Protein AF-A3KNE2-F1 (afdb_monomer)

Foldseek 3Di:
DPPPDWDPDCPPVPDPRDDDDDPPDDDPDPPPPPDDDPVRVVVVVCLLQPAFDVVVVVVVLLVVLVVVLVVQLVVCVVVPDDPVVSVVVSVVSSVVSVVVVVVCVVVCLVDDPDDPDSRVVNVNSVVVVVVVCVVVVPDPPDDPPCCPPPVVVVVVVVVVVVVVVVVVVVPVPPPDDDDDDDDDDDDDDDDDDDDDDDDD

Mean predicted aligned error: 17.35 Å

Radius of gyration: 38.68 Å; Cα contacts (8 Å, |Δi|>4): 54; chains: 1; bounding box: 90×59×98 Å

pLDDT: mean 78.15, std 16.67, range [38.31, 96.56]

Solvent-accessible surface area (backbone atoms only — not comparable to full-atom values): 12914 Å² total; per-residue (Å²): 86,58,96,91,43,78,58,82,59,41,80,91,69,87,50,92,65,80,80,78,84,71,86,83,67,76,80,79,72,75,84,75,72,90,65,78,50,74,67,54,50,51,51,52,50,51,63,75,67,44,74,50,53,66,68,60,54,52,49,53,53,52,49,57,51,51,52,54,36,52,53,51,46,51,56,39,52,75,72,65,56,55,71,70,61,45,52,53,53,39,54,54,47,48,54,54,45,58,57,44,52,69,57,44,65,73,61,50,79,80,67,77,94,80,70,82,51,70,47,61,43,28,44,53,48,49,54,50,48,50,53,49,33,56,73,73,67,54,58,92,85,66,55,88,80,50,82,74,38,68,70,54,49,52,51,54,52,51,52,52,50,51,50,50,53,52,56,54,64,68,59,70,76,81,72,84,74,90,78,85,86,82,81,90,80,92,83,82,91,82,89,81,90,82,91,79,89,83,88,132

Structure (mmCIF, N/CA/C/O backbone):
data_AF-A3KNE2-F1
#
_entry.id   AF-A3KNE2-F1
#
loop_
_atom_site.group_PDB
_atom_site.id
_atom_site.type_symbol
_atom_site.label_atom_id
_atom_site.label_alt_id
_atom_site.label_comp_id
_atom_site.label_asym_id
_atom_site.label_entity_id
_atom_site.label_seq_id
_atom_site.pdbx_PDB_ins_code
_atom_site.Cartn_x
_atom_site.Cartn_y
_atom_site.Cartn_z
_atom_site.occupancy
_atom_site.B_iso_or_equiv
_atom_site.auth_seq_id
_atom_site.auth_comp_id
_atom_site.auth_asym_id
_atom_site.auth_atom_id
_atom_site.pdbx_PDB_model_num
ATOM 1 N N . MET A 1 1 ? 42.442 -7.549 20.414 1.00 75.38 1 MET A N 1
ATOM 2 C CA . MET A 1 1 ? 42.106 -7.203 19.013 1.00 75.38 1 MET A CA 1
ATOM 3 C C . MET A 1 1 ? 40.999 -6.169 18.985 1.00 75.38 1 MET A C 1
ATOM 5 O O . MET A 1 1 ? 39.998 -6.351 19.663 1.00 75.38 1 MET A O 1
ATOM 9 N N . TYR A 1 2 ? 41.178 -5.099 18.216 1.00 77.31 2 TYR A N 1
ATOM 10 C CA . TYR A 1 2 ? 40.177 -4.045 18.029 1.00 77.31 2 TYR A CA 1
ATOM 11 C C . TYR A 1 2 ? 39.905 -3.919 16.528 1.00 77.31 2 TYR A C 1
ATOM 13 O O . TYR A 1 2 ? 40.856 -3.882 15.757 1.00 77.31 2 TYR A O 1
ATOM 21 N N . ASN A 1 3 ? 38.641 -3.930 16.090 1.00 85.12 3 ASN A N 1
ATOM 22 C CA . ASN A 1 3 ? 38.252 -3.922 14.665 1.00 85.12 3 ASN A CA 1
ATOM 23 C C . ASN A 1 3 ? 38.955 -4.988 13.792 1.00 85.12 3 ASN A C 1
ATOM 25 O O . ASN A 1 3 ? 39.278 -4.732 12.635 1.00 85.12 3 ASN A O 1
ATOM 29 N N . GLY A 1 4 ? 39.243 -6.167 14.356 1.00 88.62 4 GLY A N 1
ATOM 30 C CA . GLY A 1 4 ? 39.934 -7.254 13.648 1.00 88.62 4 GLY A CA 1
ATOM 31 C C . GLY A 1 4 ? 41.406 -6.983 13.304 1.00 88.62 4 GLY A C 1
ATOM 32 O O . GLY A 1 4 ? 42.003 -7.772 12.580 1.00 88.62 4 GLY A O 1
ATOM 33 N N . ILE A 1 5 ? 42.003 -5.899 13.816 1.00 86.38 5 ILE A N 1
ATOM 34 C CA . ILE A 1 5 ? 43.410 -5.542 1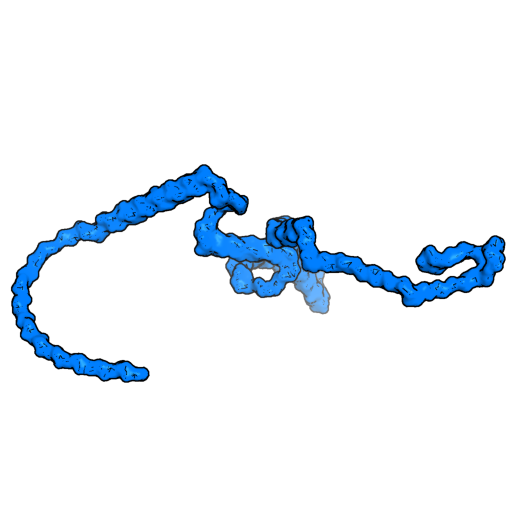3.593 1.00 86.38 5 ILE A CA 1
ATOM 35 C C . ILE A 1 5 ? 44.226 -5.623 14.895 1.00 86.38 5 ILE A C 1
ATOM 37 O O . ILE A 1 5 ? 43.717 -5.387 15.997 1.00 86.38 5 ILE A O 1
ATOM 41 N N . GLY A 1 6 ? 45.513 -5.956 14.759 1.00 88.81 6 GLY A N 1
ATOM 42 C CA . GLY A 1 6 ? 46.464 -6.088 15.869 1.00 88.81 6 GLY A CA 1
ATOM 43 C C . GLY A 1 6 ? 46.513 -7.479 16.510 1.00 88.81 6 GLY A C 1
ATOM 44 O O . GLY A 1 6 ? 45.936 -8.442 16.012 1.00 88.81 6 GLY A O 1
ATOM 45 N N . LEU A 1 7 ? 47.219 -7.579 17.638 1.00 89.31 7 LEU A N 1
ATOM 46 C CA . LEU A 1 7 ? 47.407 -8.831 18.377 1.00 89.31 7 LEU A CA 1
ATOM 47 C C . LEU A 1 7 ? 46.224 -9.125 19.323 1.00 89.31 7 LEU A C 1
ATOM 49 O O . LEU A 1 7 ? 45.519 -8.216 19.783 1.00 89.31 7 LEU A O 1
ATOM 53 N N . THR A 1 8 ? 45.991 -10.407 19.628 1.00 90.00 8 THR A N 1
ATOM 54 C CA . THR A 1 8 ? 45.054 -10.832 20.689 1.00 90.00 8 THR A CA 1
ATOM 55 C C . THR A 1 8 ? 45.576 -10.406 22.054 1.00 90.00 8 THR A C 1
ATOM 57 O O . THR A 1 8 ? 44.851 -9.756 22.805 1.00 90.00 8 THR A O 1
ATOM 60 N N . THR A 1 9 ? 46.845 -10.707 22.328 1.00 88.31 9 THR A N 1
ATOM 61 C CA . THR A 1 9 ? 47.592 -10.302 23.518 1.00 88.31 9 THR A CA 1
ATOM 62 C C . THR A 1 9 ? 49.022 -9.892 23.124 1.00 88.31 9 THR A C 1
ATOM 64 O O . THR A 1 9 ? 49.614 -10.502 22.236 1.00 88.31 9 THR A O 1
ATOM 67 N N . PRO A 1 10 ? 49.613 -8.860 23.758 1.00 85.88 10 PRO A N 1
ATOM 68 C CA . PRO A 1 10 ? 51.008 -8.475 23.507 1.00 85.88 10 PRO A CA 1
ATOM 69 C C . PRO A 1 10 ? 52.021 -9.429 24.171 1.00 85.88 10 PRO A C 1
ATOM 71 O O . PRO A 1 10 ? 53.202 -9.447 23.823 1.00 85.88 10 PRO A O 1
ATOM 74 N N . ARG A 1 11 ? 51.571 -10.253 25.129 1.00 91.94 11 ARG A N 1
ATOM 75 C CA . ARG A 1 11 ? 52.399 -11.236 25.838 1.00 91.94 11 ARG A CA 1
ATOM 76 C C . ARG A 1 11 ? 52.886 -12.316 24.866 1.00 91.94 11 ARG A C 1
ATOM 78 O O . ARG A 1 11 ? 52.082 -12.951 24.200 1.00 91.94 11 ARG A O 1
ATOM 85 N N . GLY A 1 12 ? 54.200 -12.535 24.813 1.00 92.00 12 GLY A N 1
ATOM 86 C CA . GLY A 1 12 ? 54.827 -13.502 23.901 1.00 92.00 12 GLY A CA 1
ATOM 87 C C . GLY A 1 12 ? 55.152 -12.953 22.507 1.00 92.00 12 GLY A C 1
ATOM 88 O O . GLY A 1 12 ? 55.884 -13.601 21.773 1.00 92.00 12 GLY A O 1
ATOM 89 N N . SER A 1 13 ? 54.694 -11.743 22.158 1.00 89.00 13 SER A N 1
ATOM 90 C CA . SER A 1 13 ? 55.039 -11.095 20.882 1.00 89.00 13 SER A CA 1
ATOM 91 C C . SER A 1 13 ? 56.387 -10.364 20.909 1.00 89.00 13 SER A C 1
ATOM 93 O O . SER A 1 13 ? 56.872 -9.972 19.850 1.00 89.00 13 SER A O 1
ATOM 95 N N . GLY A 1 14 ? 56.962 -10.110 22.089 1.00 92.94 14 GLY A N 1
ATOM 96 C CA . GLY A 1 14 ? 58.198 -9.326 22.224 1.00 92.94 14 GLY A CA 1
ATOM 97 C C . GLY A 1 14 ? 58.049 -7.840 21.862 1.00 92.94 14 GLY A C 1
ATOM 98 O O . GLY A 1 14 ? 59.049 -7.168 21.641 1.00 92.94 14 GLY A O 1
ATOM 99 N N . THR A 1 15 ? 56.818 -7.318 21.786 1.00 90.62 15 THR A N 1
ATOM 100 C CA . THR A 1 15 ? 56.521 -5.908 21.481 1.00 90.62 15 THR A CA 1
ATOM 101 C C . THR A 1 15 ? 55.491 -5.342 22.459 1.00 90.62 15 THR A C 1
ATOM 103 O O . THR A 1 15 ? 54.779 -6.088 23.133 1.00 90.62 15 THR A O 1
ATOM 106 N N . ASN A 1 16 ? 55.354 -4.014 22.498 1.00 90.75 16 ASN A N 1
ATOM 107 C CA . ASN A 1 16 ? 54.387 -3.327 23.365 1.00 90.75 16 ASN A CA 1
ATOM 108 C C . ASN A 1 16 ? 52.927 -3.448 22.876 1.00 90.75 16 ASN A C 1
ATOM 110 O O . ASN A 1 16 ? 52.024 -2.911 23.511 1.00 90.75 16 ASN A O 1
ATOM 114 N N . GLY A 1 17 ? 52.676 -4.107 21.735 1.00 90.44 17 GLY A N 1
ATOM 115 C CA . GLY A 1 17 ? 51.333 -4.255 21.159 1.00 90.44 17 GLY A CA 1
ATOM 116 C C . GLY A 1 17 ? 50.724 -2.967 20.592 1.00 90.44 17 GLY A C 1
ATOM 117 O O . GLY A 1 17 ? 49.519 -2.923 20.352 1.00 90.44 17 GLY A O 1
ATOM 118 N N . TYR A 1 18 ? 51.528 -1.919 20.382 1.00 92.12 18 TYR A N 1
ATOM 119 C CA . TYR A 1 18 ? 51.066 -0.650 19.821 1.00 92.12 18 TYR A CA 1
ATOM 120 C C . TYR A 1 18 ? 50.784 -0.784 18.318 1.00 92.12 18 TYR A C 1
ATOM 122 O O . TYR A 1 18 ? 51.660 -1.171 17.547 1.00 92.12 18 TYR A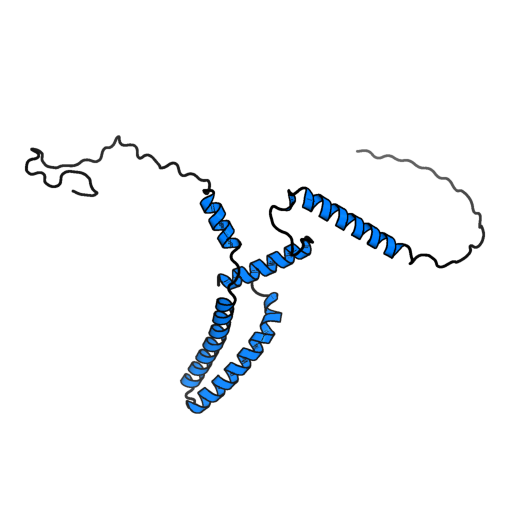 O 1
ATOM 130 N N . VAL A 1 19 ? 49.562 -0.451 17.895 1.00 91.94 19 VAL A N 1
ATOM 131 C CA . VAL A 1 19 ? 49.111 -0.563 16.500 1.00 91.94 19 VAL A CA 1
ATOM 132 C C . VAL A 1 19 ? 48.852 0.832 15.940 1.00 91.94 19 VAL A C 1
ATOM 134 O O . VAL A 1 19 ? 47.971 1.544 16.418 1.00 91.94 19 VAL A O 1
ATOM 137 N N . GLN A 1 20 ? 49.588 1.209 14.895 1.00 91.94 20 GLN A N 1
ATOM 138 C CA . GLN A 1 20 ? 49.394 2.468 14.177 1.00 91.94 20 GLN A CA 1
ATOM 139 C C . GLN A 1 20 ? 48.654 2.225 12.858 1.00 91.94 20 GLN A C 1
ATOM 141 O O . GLN A 1 20 ? 48.890 1.242 12.156 1.00 91.94 20 GLN A O 1
ATOM 146 N N . ARG A 1 21 ? 47.763 3.148 12.488 1.00 91.69 21 ARG A N 1
ATOM 147 C CA . ARG A 1 21 ? 47.134 3.138 11.161 1.00 91.69 21 ARG A CA 1
ATOM 148 C C . ARG A 1 21 ? 48.179 3.396 10.071 1.00 91.69 21 ARG A C 1
ATOM 150 O O . ARG A 1 21 ? 48.993 4.310 10.199 1.00 91.69 21 ARG A O 1
ATOM 157 N N . ASN A 1 22 ? 48.104 2.656 8.969 1.00 90.50 22 ASN A N 1
ATOM 158 C CA . ASN A 1 22 ? 48.933 2.935 7.803 1.00 90.50 22 ASN A CA 1
ATOM 159 C C . ASN A 1 22 ? 48.448 4.221 7.099 1.00 90.50 22 ASN A C 1
ATOM 161 O O . ASN A 1 22 ? 47.297 4.297 6.670 1.00 90.50 22 ASN A O 1
ATOM 165 N N . LEU A 1 23 ? 49.323 5.227 6.992 1.00 90.38 23 LEU A N 1
ATOM 166 C CA . LEU A 1 23 ? 49.051 6.511 6.333 1.00 90.38 23 LEU A CA 1
ATOM 167 C C . LEU A 1 23 ? 49.108 6.444 4.801 1.00 90.38 23 LEU A C 1
ATOM 169 O O . LEU A 1 23 ? 48.445 7.244 4.150 1.00 90.38 23 LEU A O 1
ATOM 173 N N . SER A 1 24 ? 49.871 5.509 4.232 1.00 90.31 24 SER A N 1
ATOM 174 C CA . SER A 1 24 ? 50.011 5.336 2.779 1.00 90.31 24 SER A CA 1
ATOM 175 C C . SER A 1 24 ? 48.984 4.371 2.184 1.00 90.31 24 SER A C 1
ATOM 177 O O . SER A 1 24 ? 48.924 4.200 0.968 1.00 90.31 24 SER A O 1
ATOM 179 N N . SER A 1 25 ? 48.147 3.745 3.018 1.00 88.94 25 SER A N 1
ATOM 180 C CA . SER A 1 25 ? 47.072 2.877 2.546 1.00 88.94 25 SER A CA 1
ATOM 181 C C . SER A 1 25 ? 45.962 3.712 1.902 1.00 88.94 25 SER A C 1
ATOM 183 O O . SER A 1 25 ? 45.155 4.352 2.583 1.00 88.94 25 SER A O 1
ATOM 185 N N . VAL A 1 26 ? 45.922 3.708 0.569 1.00 85.44 26 VAL A N 1
ATOM 186 C CA . VAL A 1 26 ? 44.843 4.327 -0.202 1.00 85.44 26 VAL A CA 1
ATOM 187 C C . VAL A 1 26 ? 43.609 3.436 -0.103 1.00 85.44 26 VAL A C 1
ATOM 189 O O . VAL A 1 26 ? 43.632 2.268 -0.483 1.00 85.44 26 VAL A O 1
ATOM 192 N N . ARG A 1 27 ? 42.503 3.983 0.410 1.00 82.31 27 ARG A N 1
ATOM 193 C CA . ARG A 1 27 ? 41.220 3.274 0.406 1.00 82.31 27 ARG A CA 1
ATOM 194 C C . ARG A 1 27 ? 40.743 3.156 -1.038 1.00 82.31 27 ARG A C 1
ATOM 196 O O . ARG A 1 27 ? 40.372 4.166 -1.634 1.00 82.31 27 ARG A O 1
ATOM 203 N N . HIS A 1 28 ? 40.713 1.942 -1.581 1.00 79.62 28 HIS A N 1
ATOM 204 C CA . HIS A 1 28 ? 40.024 1.691 -2.842 1.00 79.62 28 HIS A CA 1
ATOM 205 C C . HIS A 1 28 ? 38.548 2.061 -2.654 1.00 79.62 28 HIS A C 1
ATOM 207 O O . HIS A 1 28 ? 37.834 1.444 -1.858 1.00 79.62 28 HIS A O 1
ATOM 213 N N . LYS A 1 29 ? 38.088 3.109 -3.343 1.00 75.00 29 LYS A N 1
ATOM 214 C CA . LYS A 1 29 ? 36.652 3.324 -3.509 1.00 75.00 29 LYS A CA 1
ATOM 215 C C . LYS A 1 29 ? 36.175 2.147 -4.352 1.00 75.00 29 LYS A C 1
ATOM 217 O O . LYS A 1 29 ? 36.730 1.925 -5.421 1.00 75.00 29 LYS A O 1
ATOM 222 N N . LYS A 1 30 ? 35.210 1.363 -3.859 1.00 71.75 30 LYS A N 1
ATOM 223 C CA . LYS A 1 30 ? 34.503 0.419 -4.733 1.00 71.75 30 LYS A CA 1
ATOM 224 C C . LYS A 1 30 ? 34.004 1.228 -5.927 1.00 71.75 30 LYS A C 1
ATOM 226 O O . LYS A 1 30 ? 33.364 2.257 -5.694 1.00 71.75 30 LYS A O 1
ATOM 231 N N . ASP A 1 31 ? 34.314 0.782 -7.141 1.00 70.38 31 ASP A N 1
ATOM 232 C CA . ASP A 1 31 ? 33.698 1.325 -8.345 1.00 70.38 31 ASP A CA 1
ATOM 233 C C . ASP A 1 31 ? 32.189 1.209 -8.150 1.00 70.38 31 ASP A C 1
ATOM 235 O O . ASP A 1 31 ? 31.626 0.114 -8.092 1.00 70.38 31 ASP A O 1
ATOM 239 N N . ARG A 1 32 ? 31.539 2.349 -7.905 1.00 66.50 32 ARG A N 1
ATOM 240 C CA . ARG A 1 32 ? 30.087 2.404 -7.887 1.00 66.50 32 ARG A CA 1
ATOM 241 C C . ARG A 1 32 ? 29.678 2.286 -9.342 1.00 66.50 32 ARG A C 1
ATOM 243 O O . ARG A 1 32 ? 29.872 3.209 -10.122 1.00 66.50 32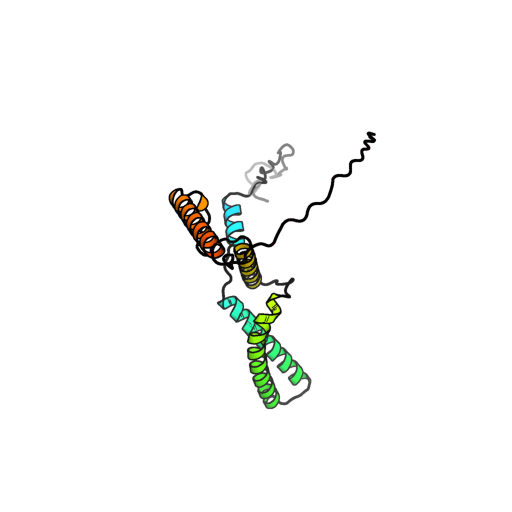 ARG A O 1
ATOM 250 N N . THR A 1 33 ? 29.174 1.122 -9.716 1.00 72.31 33 THR A N 1
ATOM 251 C CA . THR A 1 33 ? 28.464 0.964 -10.976 1.00 72.31 33 THR A CA 1
ATOM 252 C C . THR A 1 33 ? 27.187 1.795 -10.877 1.00 72.31 33 THR A C 1
ATOM 254 O O . THR A 1 33 ? 26.259 1.418 -10.169 1.00 72.31 33 THR A O 1
ATOM 257 N N . ASP A 1 34 ? 27.159 2.947 -11.549 1.00 70.12 34 ASP A N 1
ATOM 258 C CA . ASP A 1 34 ? 26.005 3.864 -11.569 1.00 70.12 34 ASP A CA 1
ATOM 259 C C . ASP A 1 34 ? 24.818 3.320 -12.389 1.00 70.12 34 ASP A C 1
ATOM 261 O O . ASP A 1 34 ? 23.731 3.902 -12.401 1.00 70.12 34 ASP A O 1
ATOM 265 N N . TYR A 1 35 ? 25.006 2.186 -13.066 1.00 75.44 35 TYR A N 1
ATOM 266 C CA . TYR A 1 35 ? 23.963 1.503 -13.817 1.00 75.44 35 TYR A CA 1
ATOM 267 C C . TYR A 1 35 ? 23.326 0.412 -12.963 1.00 75.44 35 TYR A C 1
ATOM 269 O O . TYR A 1 35 ? 24.016 -0.420 -12.373 1.00 75.44 35 TYR A O 1
ATOM 277 N N . LYS A 1 36 ? 21.993 0.413 -12.937 1.00 77.94 36 LYS A N 1
ATOM 278 C CA . LYS A 1 36 ? 21.202 -0.655 -12.326 1.00 77.94 36 LYS A CA 1
ATOM 279 C C . LYS A 1 36 ? 21.485 -1.956 -13.063 1.00 77.94 36 LYS A C 1
ATOM 281 O O . LYS A 1 36 ? 21.437 -1.991 -14.293 1.00 77.94 36 LYS A O 1
ATOM 286 N N . SER A 1 37 ? 21.771 -3.009 -12.309 1.00 84.31 37 SER A N 1
ATOM 287 C CA . SER A 1 37 ? 21.916 -4.354 -12.865 1.00 84.31 37 SER A CA 1
ATOM 288 C C . SER A 1 37 ? 20.631 -4.785 -13.593 1.00 84.31 37 SER A C 1
ATOM 290 O O . SER A 1 37 ? 19.537 -4.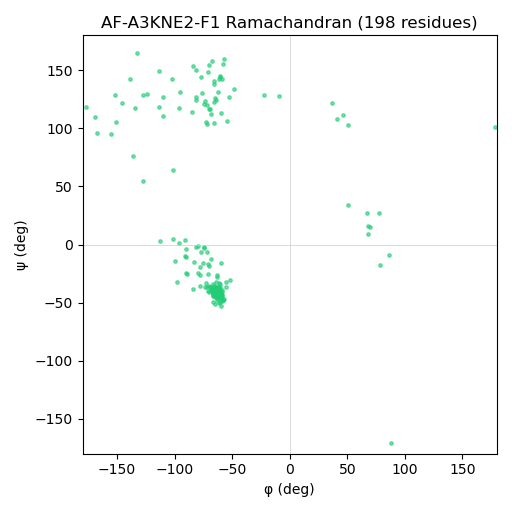307 -13.279 1.00 84.31 37 SER A O 1
ATOM 292 N N . GLU A 1 38 ? 20.726 -5.709 -14.557 1.00 82.75 38 GLU A N 1
ATOM 293 C CA . GLU A 1 38 ? 19.532 -6.245 -15.237 1.00 82.75 38 GLU A CA 1
ATOM 294 C C . GLU A 1 38 ? 18.515 -6.827 -14.242 1.00 82.75 38 GLU A C 1
ATOM 296 O O . GLU A 1 38 ? 17.304 -6.735 -14.444 1.00 82.75 38 GLU A O 1
ATOM 301 N N . GLU A 1 39 ? 18.997 -7.386 -13.132 1.00 82.62 39 GLU A N 1
ATOM 302 C CA . GLU A 1 39 ? 18.155 -7.880 -12.045 1.00 82.62 39 GLU A CA 1
ATOM 303 C C . GLU A 1 39 ? 17.397 -6.759 -11.329 1.00 82.62 39 GLU A C 1
ATOM 305 O O . GLU A 1 39 ? 16.230 -6.928 -10.979 1.00 82.62 39 GLU A O 1
ATOM 310 N N . GLU A 1 40 ? 18.030 -5.609 -11.102 1.00 82.88 40 GLU A N 1
ATOM 311 C CA . GLU A 1 40 ? 17.375 -4.437 -10.517 1.00 82.88 40 GLU A CA 1
ATOM 312 C C . GLU A 1 40 ? 16.333 -3.836 -11.458 1.00 82.88 40 GLU A C 1
ATOM 314 O O . GLU A 1 40 ? 15.263 -3.436 -11.000 1.00 82.88 40 GLU A O 1
ATOM 319 N N . LEU A 1 41 ? 16.607 -3.811 -12.765 1.00 83.81 41 LEU A N 1
ATOM 320 C CA . LEU A 1 41 ? 15.637 -3.372 -13.768 1.00 83.81 41 LEU A CA 1
ATOM 321 C C . LEU A 1 41 ? 14.410 -4.290 -13.789 1.00 83.81 41 LEU A C 1
ATOM 323 O O . LEU A 1 41 ? 13.291 -3.795 -13.669 1.00 83.81 41 LEU A O 1
ATOM 327 N N . LYS A 1 42 ? 14.613 -5.614 -13.811 1.00 83.50 42 LYS A N 1
ATOM 328 C CA . LYS A 1 42 ? 13.523 -6.603 -13.726 1.00 83.50 42 LYS A CA 1
ATOM 329 C C . LYS A 1 42 ? 12.724 -6.480 -12.426 1.00 83.50 42 LYS A C 1
ATOM 331 O O . LYS A 1 42 ? 11.503 -6.599 -12.430 1.00 83.50 42 LYS A O 1
ATOM 336 N N . LYS A 1 43 ? 13.385 -6.218 -11.292 1.00 83.31 43 LYS A N 1
ATOM 337 C CA . LYS A 1 43 ? 12.702 -5.995 -10.004 1.00 83.31 43 LYS A CA 1
ATOM 338 C C . LYS A 1 43 ? 11.830 -4.740 -10.028 1.00 83.31 43 LYS A C 1
ATOM 340 O O . LYS A 1 43 ? 10.718 -4.775 -9.508 1.00 83.31 43 LYS A O 1
ATOM 345 N N . LEU A 1 44 ? 12.319 -3.650 -10.619 1.00 79.44 44 LEU A N 1
ATOM 346 C CA . LEU A 1 44 ? 11.556 -2.408 -10.754 1.00 79.44 44 LEU A CA 1
ATOM 347 C C . LEU A 1 44 ? 10.364 -2.583 -11.694 1.00 79.44 44 LEU A C 1
ATOM 349 O O . LEU A 1 44 ? 9.262 -2.168 -11.352 1.00 79.44 44 LEU A O 1
ATOM 353 N N . GLU A 1 45 ? 10.567 -3.245 -12.829 1.00 79.31 45 GLU A N 1
ATOM 354 C CA . GLU A 1 45 ? 9.498 -3.586 -13.768 1.00 79.31 45 GLU A CA 1
ATOM 355 C C . GLU A 1 45 ? 8.408 -4.425 -13.090 1.00 79.31 45 GLU A C 1
ATOM 357 O O . GLU A 1 45 ? 7.233 -4.067 -13.131 1.00 79.31 45 GLU A O 1
ATOM 362 N N . ASN A 1 46 ? 8.795 -5.469 -12.352 1.00 78.31 46 ASN A N 1
ATOM 363 C CA . ASN A 1 46 ? 7.857 -6.293 -11.591 1.00 78.31 46 ASN A CA 1
ATOM 364 C C . ASN A 1 46 ? 7.091 -5.502 -10.523 1.00 78.31 46 ASN A C 1
ATOM 366 O O . ASN A 1 46 ? 5.934 -5.813 -10.248 1.00 78.31 46 ASN A O 1
ATOM 370 N N . LEU A 1 47 ? 7.714 -4.492 -9.911 1.00 73.88 47 LEU A N 1
ATOM 371 C CA . LEU A 1 47 ? 7.047 -3.636 -8.932 1.00 73.88 47 LEU A CA 1
ATOM 372 C C . LEU A 1 47 ? 5.974 -2.759 -9.594 1.00 73.88 47 LEU A C 1
ATOM 374 O O . LEU A 1 47 ? 4.904 -2.578 -9.017 1.00 73.88 47 LEU A O 1
ATOM 378 N N . LEU A 1 48 ? 6.243 -2.248 -10.800 1.00 70.56 48 LEU A N 1
ATOM 379 C CA . LEU A 1 48 ? 5.274 -1.468 -11.576 1.00 70.56 48 LEU A CA 1
ATOM 380 C C . LEU A 1 48 ? 4.149 -2.334 -12.159 1.00 70.56 48 LEU A C 1
ATOM 382 O O . LEU A 1 48 ? 3.020 -1.865 -12.265 1.00 70.56 48 LEU A O 1
ATOM 386 N N . MET A 1 49 ? 4.448 -3.583 -12.523 1.00 71.69 49 MET A N 1
ATOM 387 C CA . MET A 1 49 ? 3.508 -4.514 -13.164 1.00 71.69 49 MET A CA 1
ATOM 388 C C . MET A 1 49 ? 2.728 -5.382 -12.167 1.00 71.69 49 MET A C 1
ATOM 390 O O . MET A 1 49 ? 1.981 -6.281 -12.565 1.00 71.69 49 MET A O 1
ATOM 394 N N . LYS A 1 50 ? 2.900 -5.159 -10.860 1.00 80.19 50 LYS A N 1
ATOM 395 C CA . LYS A 1 50 ? 2.229 -5.960 -9.839 1.00 80.19 50 LYS A CA 1
ATOM 396 C C . LYS A 1 50 ? 0.729 -5.666 -9.847 1.00 80.19 50 LYS A C 1
ATOM 398 O O . LYS A 1 50 ? 0.309 -4.556 -9.533 1.00 80.19 50 LYS A O 1
ATOM 403 N N . LYS A 1 51 ? -0.070 -6.687 -10.162 1.00 81.50 51 LYS A N 1
ATOM 404 C CA . LYS A 1 51 ? -1.533 -6.593 -10.146 1.00 81.50 51 LYS A CA 1
ATOM 405 C C . LYS A 1 51 ? -2.060 -6.255 -8.742 1.00 81.50 51 LYS A C 1
ATOM 407 O O . LYS A 1 51 ? -1.491 -6.730 -7.748 1.00 81.50 51 LYS A O 1
ATOM 412 N N . PRO A 1 52 ? -3.142 -5.466 -8.638 1.00 87.06 52 PRO A N 1
ATOM 413 C CA . PRO A 1 52 ? -3.842 -5.266 -7.378 1.00 87.06 52 PRO A CA 1
ATOM 414 C C . PRO A 1 52 ? -4.388 -6.604 -6.862 1.00 87.06 52 PRO A C 1
ATOM 416 O O . PRO A 1 52 ? -4.832 -7.451 -7.637 1.00 87.06 52 PRO A O 1
ATOM 419 N N . ASN A 1 53 ? -4.351 -6.800 -5.543 1.00 89.12 53 ASN A N 1
ATOM 420 C CA . ASN A 1 53 ? -4.99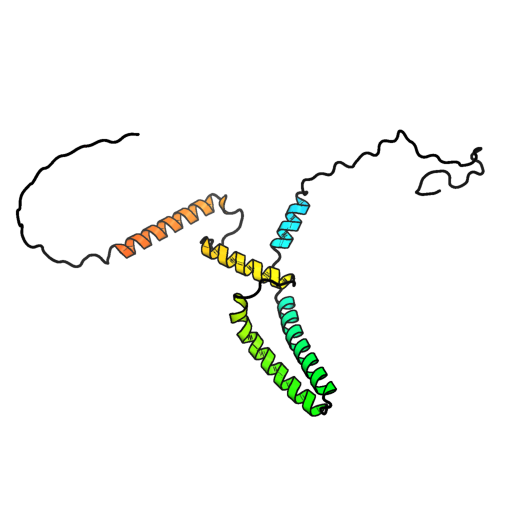7 -7.946 -4.916 1.00 89.12 53 ASN A CA 1
ATOM 421 C C . ASN A 1 53 ? -6.378 -7.498 -4.434 1.00 89.12 53 ASN A C 1
ATOM 423 O O . ASN A 1 53 ? -6.461 -6.609 -3.585 1.00 89.12 53 ASN A O 1
ATOM 427 N N . GLN A 1 54 ? -7.428 -8.109 -4.978 1.00 88.25 54 GLN A N 1
ATOM 428 C CA . GLN A 1 54 ? -8.813 -7.763 -4.658 1.00 88.25 54 GLN A CA 1
ATOM 429 C C . GLN A 1 54 ? -9.135 -8.006 -3.182 1.00 88.25 54 GLN A C 1
ATOM 431 O O . GLN A 1 54 ? -9.770 -7.159 -2.563 1.00 88.25 54 GLN A O 1
ATOM 436 N N . ASP A 1 55 ? -8.588 -9.067 -2.579 1.00 90.19 55 ASP A N 1
ATOM 437 C CA . ASP A 1 55 ? -8.805 -9.355 -1.158 1.00 90.19 55 ASP A CA 1
ATOM 438 C C . ASP A 1 55 ? -8.326 -8.190 -0.284 1.00 90.19 55 ASP A C 1
ATOM 440 O O . ASP A 1 55 ? -9.023 -7.753 0.628 1.00 90.19 55 ASP A O 1
ATOM 444 N N . ILE A 1 56 ? -7.147 -7.635 -0.588 1.00 89.62 56 ILE A N 1
ATOM 445 C CA . ILE A 1 56 ? -6.568 -6.531 0.189 1.00 89.62 56 ILE A CA 1
ATOM 446 C C . ILE A 1 56 ? -7.414 -5.264 0.039 1.00 89.62 56 ILE A C 1
ATOM 448 O O . ILE A 1 56 ? -7.678 -4.592 1.035 1.00 89.62 56 ILE A O 1
ATOM 452 N N . LEU A 1 57 ? -7.888 -4.972 -1.173 1.00 87.75 57 LEU A N 1
ATOM 453 C CA . LEU A 1 57 ? -8.779 -3.837 -1.421 1.00 87.75 57 LEU A CA 1
ATOM 454 C C . LEU A 1 57 ? -10.104 -3.985 -0.661 1.00 87.75 57 LEU A C 1
ATOM 456 O O . LEU A 1 57 ? -10.581 -3.027 -0.052 1.00 87.75 57 LEU A O 1
ATOM 460 N N . ASP A 1 58 ? -10.678 -5.185 -0.637 1.00 90.00 58 ASP A N 1
ATOM 461 C CA . ASP A 1 58 ? -11.917 -5.462 0.089 1.00 90.00 58 ASP A CA 1
ATOM 462 C C . ASP A 1 58 ? -11.727 -5.405 1.607 1.00 90.00 58 ASP A C 1
ATOM 464 O O . ASP A 1 58 ? -12.597 -4.907 2.327 1.00 90.00 58 ASP A O 1
ATOM 468 N N . HIS A 1 59 ? -10.576 -5.853 2.112 1.00 93.44 59 HIS A N 1
ATOM 469 C CA . HIS A 1 59 ? -10.204 -5.689 3.514 1.00 93.44 59 HIS A CA 1
ATOM 470 C C . HIS A 1 59 ? -10.064 -4.213 3.896 1.00 93.44 59 HIS A C 1
ATOM 472 O O . HIS A 1 59 ? -10.585 -3.806 4.935 1.00 93.44 59 HIS A O 1
ATOM 478 N N . GLU A 1 60 ? -9.413 -3.399 3.065 1.00 89.19 60 GLU A N 1
ATOM 479 C CA . GLU A 1 60 ? -9.310 -1.953 3.282 1.00 89.19 60 GLU A CA 1
ATOM 480 C C . GLU A 1 60 ? -10.689 -1.278 3.275 1.00 89.19 60 GLU A C 1
ATOM 482 O O . GLU A 1 60 ? -10.959 -0.444 4.141 1.00 89.19 60 GLU A O 1
ATOM 487 N N . ARG A 1 61 ? -11.589 -1.662 2.356 1.00 89.81 61 ARG A N 1
ATOM 488 C CA . ARG A 1 61 ? -12.982 -1.171 2.328 1.00 89.81 61 ARG A CA 1
ATOM 489 C C . ARG A 1 61 ? -13.720 -1.512 3.622 1.00 89.81 61 ARG A C 1
ATOM 491 O O . ARG A 1 61 ? -14.223 -0.615 4.294 1.00 89.81 61 ARG A O 1
ATOM 498 N N . LYS A 1 62 ? -13.711 -2.784 4.033 1.00 92.25 62 LYS A N 1
ATOM 499 C CA . LYS A 1 62 ? -14.345 -3.230 5.288 1.00 92.25 62 LYS A CA 1
ATOM 500 C C . LYS A 1 62 ? -13.762 -2.514 6.504 1.00 92.25 62 LYS A C 1
ATOM 502 O O . LYS A 1 62 ? -14.506 -2.047 7.359 1.00 92.25 62 LYS A O 1
ATOM 507 N N . ARG A 1 63 ? -12.436 -2.360 6.556 1.00 93.56 63 ARG A N 1
ATOM 508 C CA . ARG A 1 63 ? -11.752 -1.632 7.630 1.00 93.56 63 ARG A CA 1
ATOM 509 C C . ARG A 1 63 ? -12.224 -0.181 7.714 1.00 93.56 63 ARG A C 1
ATOM 511 O O . ARG A 1 63 ? -12.444 0.305 8.816 1.00 93.56 63 ARG A O 1
ATOM 518 N N . LYS A 1 64 ? -12.398 0.509 6.582 1.00 91.25 64 LYS A N 1
ATOM 519 C CA . LYS A 1 64 ? -12.908 1.892 6.549 1.00 91.25 64 LYS A CA 1
ATOM 520 C C . LYS A 1 64 ? -14.331 1.997 7.105 1.00 91.25 64 LYS A C 1
ATOM 522 O O . LYS A 1 64 ? -14.617 2.964 7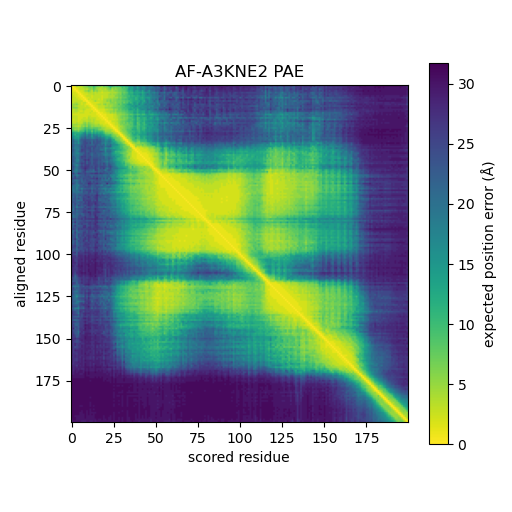.805 1.00 91.25 64 LYS A O 1
ATOM 527 N N . VAL A 1 65 ? -15.197 1.018 6.834 1.00 93.88 65 VAL A N 1
ATOM 528 C CA . VAL A 1 65 ? -16.553 0.963 7.411 1.00 93.88 65 VAL A CA 1
ATOM 529 C C . VAL A 1 65 ? -16.496 0.776 8.924 1.00 93.88 65 VAL A C 1
ATOM 531 O O . VAL A 1 65 ? -17.099 1.558 9.654 1.00 93.88 65 VAL A O 1
ATOM 534 N N . GLU A 1 66 ? -15.740 -0.214 9.404 1.00 94.81 66 GLU A N 1
ATOM 535 C CA . GLU A 1 66 ? -15.662 -0.502 10.841 1.00 94.81 66 GLU A CA 1
ATOM 536 C C . GLU A 1 66 ? -14.996 0.632 11.628 1.00 94.81 66 GLU A C 1
ATOM 538 O O . GLU A 1 66 ? -15.445 0.947 12.722 1.00 94.81 66 GLU A O 1
ATOM 543 N N . LEU A 1 67 ? -13.992 1.314 11.064 1.00 95.50 67 LEU A N 1
ATOM 544 C CA . LEU A 1 67 ? -13.397 2.498 11.695 1.00 95.50 67 LEU A CA 1
ATOM 545 C C . LEU A 1 67 ? -14.428 3.609 11.924 1.00 95.50 67 LEU A C 1
ATOM 547 O O . LEU A 1 67 ? -14.474 4.175 13.008 1.00 95.50 67 LEU A O 1
ATOM 551 N N . LYS A 1 68 ? -15.285 3.888 10.935 1.00 94.81 68 LYS A N 1
ATOM 552 C CA . LYS A 1 68 ? -16.368 4.873 11.088 1.00 94.81 68 LYS A CA 1
ATOM 553 C C . LYS A 1 68 ? -17.421 4.417 12.102 1.00 94.81 68 LYS A C 1
ATOM 555 O O . LYS A 1 68 ? -18.013 5.246 12.783 1.00 94.81 68 LYS A O 1
ATOM 560 N N . CYS A 1 69 ? -17.685 3.112 12.179 1.00 95.19 69 CYS A N 1
ATOM 561 C CA . CYS A 1 69 ? -18.604 2.553 13.171 1.00 95.19 69 CYS A CA 1
ATOM 562 C C . CYS A 1 69 ? -18.049 2.708 14.592 1.00 95.19 69 CYS A C 1
ATOM 564 O O . CYS A 1 69 ? -18.789 3.131 15.472 1.00 95.19 69 CYS A O 1
ATOM 566 N N . LEU A 1 70 ? -16.753 2.443 14.786 1.00 96.50 70 LEU A N 1
ATOM 567 C CA . LEU A 1 70 ? -16.056 2.651 16.058 1.00 96.50 70 LEU A CA 1
ATOM 568 C C . LEU A 1 70 ? -16.028 4.127 16.463 1.00 96.50 70 LEU A C 1
ATOM 570 O O . LEU A 1 70 ? -16.281 4.445 17.616 1.00 96.50 70 LEU A O 1
ATOM 574 N N . GLU A 1 71 ? -15.774 5.033 15.518 1.00 95.31 71 GLU A N 1
ATOM 575 C CA . GLU A 1 71 ? -15.817 6.478 15.776 1.00 95.31 71 GLU A CA 1
ATOM 576 C C . GLU A 1 71 ? -17.213 6.922 16.245 1.00 95.31 71 GLU A C 1
ATOM 578 O O . GLU A 1 71 ? -17.339 7.686 17.199 1.00 95.31 71 GLU A O 1
ATOM 583 N N . LEU A 1 72 ? -18.282 6.409 15.620 1.00 95.25 72 LEU A N 1
ATOM 584 C CA . LEU A 1 72 ? -19.656 6.681 16.053 1.00 95.25 72 LEU A CA 1
ATOM 585 C C . LEU A 1 72 ? -19.951 6.111 17.446 1.00 95.25 72 LEU A C 1
ATOM 587 O O . LEU A 1 72 ? -20.591 6.783 18.254 1.00 95.25 72 LEU A O 1
ATOM 591 N N . GLU A 1 73 ? -19.503 4.886 17.710 1.00 95.44 73 GLU A N 1
ATOM 592 C CA . GLU A 1 73 ? -19.641 4.226 19.008 1.00 95.44 73 GLU A CA 1
ATOM 593 C C . GLU A 1 73 ? -18.965 5.042 20.118 1.00 95.44 73 GLU A C 1
ATOM 595 O O . GLU A 1 73 ? -19.604 5.350 21.122 1.00 95.44 73 GLU A O 1
ATOM 600 N N . GLU A 1 74 ? -17.721 5.477 19.900 1.00 96.00 74 GLU A N 1
ATOM 601 C CA . GLU A 1 74 ? -16.954 6.297 20.843 1.00 96.00 74 GLU A CA 1
ATOM 602 C C . GLU A 1 74 ? -17.626 7.656 21.093 1.00 96.00 74 GLU A C 1
ATOM 604 O O . GLU A 1 74 ? -17.825 8.042 22.246 1.00 96.00 74 GLU A O 1
ATOM 609 N N . MET A 1 75 ? -18.084 8.340 20.035 1.00 95.94 75 MET A N 1
ATOM 610 C CA . MET A 1 75 ? -18.814 9.607 20.167 1.00 95.94 75 MET A CA 1
ATOM 611 C C . MET A 1 75 ? -20.109 9.464 20.977 1.00 95.94 75 MET A C 1
ATOM 613 O O . MET A 1 75 ? -20.460 10.358 21.750 1.00 95.94 75 MET A O 1
ATOM 617 N N . MET A 1 76 ? -20.855 8.371 20.793 1.00 96.31 76 MET A N 1
ATOM 618 C CA . MET A 1 76 ? -22.077 8.136 21.563 1.00 96.31 76 MET A CA 1
ATOM 619 C C . MET A 1 76 ? -21.779 7.728 23.010 1.00 96.31 76 MET A C 1
ATOM 621 O O . MET A 1 76 ? -22.494 8.148 23.921 1.00 96.31 76 MET A O 1
ATOM 625 N N . ALA A 1 77 ? -20.723 6.952 23.243 1.00 94.25 77 ALA A N 1
ATOM 626 C CA . ALA A 1 77 ? -20.294 6.601 24.591 1.00 94.25 77 ALA A CA 1
ATOM 627 C C . ALA A 1 77 ? -19.865 7.849 25.384 1.00 94.25 77 ALA A C 1
ATOM 629 O O . ALA A 1 77 ? -20.284 8.024 26.527 1.00 94.25 77 ALA A O 1
ATOM 630 N N . GLU A 1 78 ? -19.114 8.767 24.765 1.00 96.06 78 GLU A N 1
ATOM 631 C CA . GLU A 1 78 ? -18.694 10.030 25.393 1.00 96.06 78 GLU A CA 1
ATOM 632 C C . GLU A 1 78 ? -19.888 10.947 25.722 1.00 96.06 78 GLU A C 1
ATOM 634 O O . GLU A 1 78 ? -19.888 11.647 26.735 1.00 96.06 78 GLU A O 1
ATOM 639 N N . GLN A 1 79 ? -20.950 10.896 24.912 1.00 95.81 79 GLN A N 1
ATOM 640 C CA . GLN A 1 79 ? -22.208 11.614 25.157 1.00 95.81 79 GLN A CA 1
ATOM 641 C C . GLN A 1 79 ? -23.100 10.951 26.225 1.00 95.81 79 GLN A C 1
ATOM 643 O O . GLN A 1 79 ? -24.117 11.531 26.609 1.00 95.81 79 GLN A O 1
ATOM 648 N N . GLY A 1 80 ? -22.730 9.766 26.721 1.00 94.50 80 GLY A N 1
ATOM 649 C CA . GLY A 1 80 ? -23.441 9.062 27.788 1.00 94.50 80 GLY A CA 1
ATOM 650 C C . GLY A 1 80 ? -24.718 8.343 27.342 1.00 94.50 80 GLY A C 1
ATOM 651 O O . GLY A 1 80 ? -25.631 8.183 28.155 1.00 94.50 80 GLY A O 1
ATOM 652 N N . TYR A 1 81 ? -24.818 7.929 26.072 1.00 95.88 81 TYR A N 1
ATOM 653 C CA . TYR A 1 81 ? -25.918 7.064 25.621 1.00 95.88 81 TYR A CA 1
ATOM 654 C C . TYR A 1 81 ? -25.826 5.666 26.246 1.00 95.88 81 TYR A C 1
ATOM 656 O O . TYR A 1 81 ? -24.759 5.216 26.656 1.00 95.88 81 TYR A O 1
ATOM 664 N N . ASN A 1 82 ? -26.958 4.962 26.295 1.00 96.31 82 ASN A N 1
ATOM 665 C CA . ASN A 1 82 ? -27.013 3.590 26.788 1.00 96.31 82 ASN A CA 1
ATOM 666 C C . ASN A 1 82 ? -26.484 2.593 25.739 1.00 96.31 82 ASN A C 1
ATOM 668 O O . ASN A 1 82 ? -26.776 2.737 24.550 1.00 96.31 82 ASN A O 1
ATOM 672 N N . ASP A 1 83 ? -25.806 1.530 26.176 1.00 93.38 83 ASP A N 1
ATOM 673 C CA . ASP A 1 83 ? -25.140 0.554 25.296 1.00 93.38 83 ASP A CA 1
ATOM 674 C C . ASP A 1 83 ? -26.086 -0.076 24.259 1.00 93.38 83 ASP A C 1
ATOM 676 O O . ASP A 1 83 ? -25.707 -0.295 23.108 1.00 93.38 83 ASP A O 1
ATOM 680 N N . ALA A 1 84 ? -27.345 -0.325 24.632 1.00 95.44 84 ALA A N 1
ATOM 681 C CA . ALA A 1 84 ? -28.349 -0.877 23.721 1.00 95.44 84 ALA A CA 1
ATOM 682 C C . ALA A 1 84 ? -28.691 0.083 22.564 1.00 95.44 84 ALA A C 1
ATOM 684 O O . ALA A 1 84 ? -28.820 -0.344 21.417 1.00 95.44 84 ALA A O 1
ATOM 685 N N . GLU A 1 85 ? -28.795 1.384 22.849 1.00 94.62 85 GLU A N 1
ATOM 686 C CA . GLU A 1 85 ? -29.081 2.409 21.838 1.00 94.62 85 GLU A CA 1
ATOM 687 C C . GLU A 1 85 ? -27.876 2.635 20.921 1.00 94.62 85 GLU A C 1
ATOM 689 O O . GLU A 1 85 ? -28.037 2.860 19.719 1.00 94.62 85 GLU A O 1
ATOM 694 N N . ILE A 1 86 ? -26.665 2.555 21.483 1.00 94.88 86 ILE A N 1
ATOM 695 C CA . ILE A 1 86 ? -25.412 2.634 20.729 1.00 94.88 86 ILE A CA 1
ATOM 696 C C . ILE A 1 86 ? -25.347 1.484 19.720 1.00 94.88 86 ILE A C 1
ATOM 698 O O . ILE A 1 86 ? -25.151 1.724 18.529 1.00 94.88 86 ILE A O 1
ATOM 702 N N . GLN A 1 87 ? -25.593 0.247 20.157 1.00 95.88 87 GLN A N 1
ATOM 703 C CA . GLN A 1 87 ? -25.555 -0.928 19.282 1.00 95.88 87 GLN A CA 1
ATOM 704 C C . GLN A 1 87 ? -26.560 -0.842 18.126 1.00 95.88 87 GLN A C 1
ATOM 706 O O . GLN A 1 87 ? -26.209 -1.153 16.987 1.00 95.88 87 GLN A O 1
ATOM 711 N N . GLU A 1 88 ? -27.789 -0.388 18.384 1.00 96.56 88 GLU A N 1
ATOM 712 C CA . GLU A 1 88 ? -28.814 -0.242 17.345 1.00 96.56 88 GLU A CA 1
ATOM 713 C C . GLU A 1 88 ? -28.425 0.827 16.308 1.00 96.56 88 GLU A C 1
ATOM 715 O O . GLU A 1 88 ? -28.486 0.594 15.092 1.00 96.56 88 GLU A O 1
ATOM 720 N N . LYS A 1 89 ? -27.946 1.991 16.765 1.00 94.69 89 LYS A N 1
ATOM 721 C CA . LYS A 1 89 ? -27.508 3.069 15.866 1.00 94.69 89 LYS A CA 1
ATOM 722 C C . LYS A 1 89 ? -26.249 2.700 15.084 1.00 94.69 89 LYS A C 1
ATOM 724 O O . LYS A 1 89 ? -26.169 2.992 13.893 1.00 94.69 89 LYS A O 1
ATOM 729 N N . VAL A 1 90 ? -25.294 2.005 15.696 1.00 96.44 90 VAL A N 1
ATOM 730 C CA . VAL A 1 90 ? -24.091 1.524 15.002 1.00 96.44 90 VAL A CA 1
ATOM 731 C C . VAL A 1 90 ? -24.442 0.438 13.980 1.00 96.44 90 VAL A C 1
ATOM 733 O O . VAL A 1 90 ? -23.925 0.465 12.864 1.00 96.44 90 VAL A O 1
ATOM 736 N N . ALA A 1 91 ? -25.364 -0.479 14.290 1.00 96.25 91 ALA A N 1
ATOM 737 C CA . ALA A 1 91 ? -25.801 -1.516 13.351 1.00 96.25 91 ALA A CA 1
ATOM 738 C C . ALA A 1 91 ? -26.492 -0.926 12.110 1.00 96.25 91 ALA A C 1
ATOM 740 O O . ALA A 1 91 ? -26.178 -1.310 10.980 1.00 96.25 91 ALA A O 1
ATOM 741 N N . THR A 1 92 ? -27.391 0.041 12.307 1.00 95.75 92 THR A N 1
ATOM 742 C CA . THR A 1 92 ? -28.049 0.751 11.196 1.00 95.75 92 THR A CA 1
ATOM 743 C C . THR A 1 92 ? -27.048 1.573 10.381 1.00 95.75 92 THR A C 1
ATOM 745 O O . THR A 1 92 ? -27.080 1.544 9.149 1.00 95.75 92 THR A O 1
ATOM 748 N N . PHE A 1 93 ? -26.100 2.241 11.043 1.00 95.38 93 PHE A N 1
ATOM 749 C CA . PHE A 1 93 ? -25.045 3.003 10.381 1.00 95.38 93 PHE A CA 1
ATOM 750 C C . PHE A 1 93 ? -24.098 2.119 9.559 1.00 95.38 93 PHE A C 1
ATOM 752 O O . PHE A 1 93 ? -23.755 2.480 8.431 1.00 95.38 93 PHE A O 1
ATOM 759 N N . ARG A 1 94 ? -23.741 0.930 10.067 1.00 95.25 94 ARG A N 1
ATOM 760 C CA . ARG A 1 94 ? -22.937 -0.067 9.343 1.00 95.25 94 ARG A CA 1
ATOM 761 C C . ARG A 1 94 ? -23.603 -0.466 8.026 1.00 95.25 94 ARG A C 1
ATOM 763 O O . ARG A 1 94 ? -22.939 -0.450 6.991 1.00 95.25 94 ARG A O 1
ATOM 770 N N . LEU A 1 95 ? -24.901 -0.780 8.046 1.00 94.81 95 LEU A N 1
ATOM 771 C CA . LEU A 1 95 ? -25.661 -1.112 6.832 1.00 94.81 95 LEU A CA 1
ATOM 772 C C . LEU A 1 95 ? -25.681 0.066 5.848 1.00 94.81 95 LEU A C 1
ATOM 774 O O . LEU A 1 95 ? -25.374 -0.102 4.669 1.00 94.81 95 LEU A O 1
ATOM 778 N N . MET A 1 96 ? -25.939 1.277 6.346 1.00 93.50 96 MET A N 1
ATOM 779 C CA . MET A 1 96 ? -25.981 2.480 5.512 1.00 93.50 96 MET A CA 1
ATOM 780 C C . MET A 1 96 ? -24.627 2.789 4.849 1.00 93.50 96 MET A C 1
ATOM 782 O O . MET A 1 96 ? -24.583 3.263 3.713 1.00 93.50 96 MET A O 1
ATOM 786 N N . LEU A 1 97 ? -23.510 2.546 5.545 1.00 92.31 97 LEU A N 1
ATOM 787 C CA . LEU A 1 97 ? -22.163 2.723 4.997 1.00 92.31 97 LEU A CA 1
ATOM 788 C C . LEU A 1 97 ? -21.821 1.664 3.950 1.00 92.31 97 LEU A C 1
ATOM 790 O O . LEU A 1 97 ? -21.251 2.014 2.920 1.00 92.31 97 LEU A O 1
ATOM 794 N N . GLN A 1 98 ? -22.206 0.406 4.170 1.00 89.62 98 GLN A N 1
ATOM 795 C CA . GLN A 1 98 ? -22.015 -0.656 3.179 1.00 89.62 98 GLN A CA 1
ATOM 796 C C . GLN A 1 98 ? -22.766 -0.353 1.875 1.00 89.62 98 GLN A C 1
ATOM 798 O O . GLN A 1 98 ? -22.209 -0.520 0.7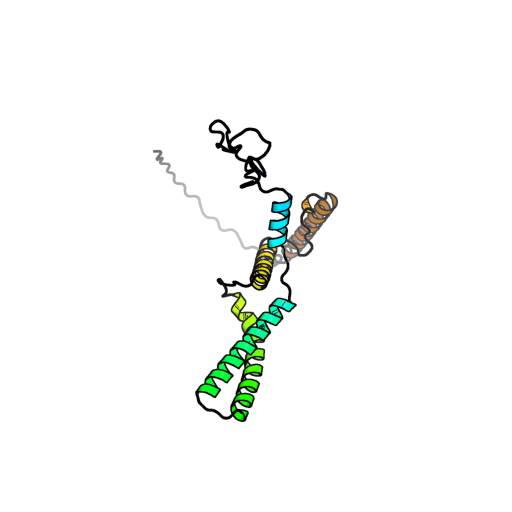92 1.00 89.62 98 GLN A O 1
ATOM 803 N N . GLU A 1 99 ? -23.996 0.160 1.958 1.00 89.00 99 GLU A N 1
ATOM 804 C CA . GLU A 1 99 ? -24.765 0.589 0.783 1.00 89.00 99 GLU A CA 1
ATOM 805 C C . GLU A 1 99 ? -24.136 1.804 0.083 1.00 89.00 99 GLU A C 1
ATOM 807 O O . GLU A 1 99 ? -24.024 1.835 -1.146 1.00 89.00 99 GLU A O 1
ATOM 812 N N . LYS A 1 100 ? -23.679 2.802 0.851 1.00 86.50 100 LYS A N 1
ATOM 813 C CA . LYS A 1 100 ? -23.030 3.999 0.299 1.00 86.50 100 LYS A CA 1
ATOM 814 C C . LYS A 1 100 ? -21.707 3.681 -0.381 1.00 86.50 100 LYS A C 1
ATOM 816 O O . LYS A 1 100 ? -21.488 4.194 -1.476 1.00 86.50 100 LYS A O 1
ATOM 821 N N . ASP A 1 101 ? -20.866 2.825 0.191 1.00 75.44 101 ASP A N 1
ATOM 822 C CA . ASP A 1 101 ? -19.587 2.449 -0.416 1.00 75.44 101 ASP A CA 1
ATOM 823 C C . ASP A 1 101 ? -19.797 1.790 -1.793 1.00 75.44 101 ASP A C 1
ATOM 825 O O . ASP A 1 101 ? -19.072 2.099 -2.737 1.00 75.44 101 ASP A O 1
ATOM 829 N N . LEU A 1 102 ? -20.856 0.987 -1.973 1.00 66.38 102 LEU A N 1
ATOM 830 C CA . LEU A 1 102 ? -21.222 0.434 -3.289 1.00 66.38 102 LEU A CA 1
ATOM 831 C C . LEU A 1 102 ? -21.568 1.521 -4.320 1.00 66.38 102 LEU A C 1
ATOM 833 O O . LEU A 1 102 ? -21.302 1.356 -5.513 1.00 66.38 102 LEU A O 1
ATOM 837 N N . THR A 1 103 ? -22.151 2.638 -3.881 1.00 64.12 103 THR A N 1
ATOM 838 C CA . THR A 1 103 ? -22.507 3.763 -4.763 1.00 64.12 103 THR A CA 1
ATOM 839 C C . THR A 1 103 ? -21.333 4.714 -5.020 1.00 64.12 103 THR A C 1
ATOM 841 O O . THR A 1 103 ? -21.136 5.144 -6.157 1.00 64.12 103 THR A O 1
ATOM 844 N N . GLN A 1 104 ? -20.505 4.983 -4.007 1.00 60.53 104 GLN A N 1
ATOM 845 C CA . GLN A 1 104 ? -19.371 5.911 -4.072 1.00 60.53 104 GLN A CA 1
ATOM 846 C C . GLN A 1 104 ? -18.208 5.385 -4.921 1.00 60.53 104 GLN A C 1
ATOM 848 O O . GLN A 1 104 ? -17.507 6.190 -5.535 1.00 60.53 104 GLN A O 1
ATOM 853 N N . ILE A 1 105 ? -18.062 4.060 -5.075 1.00 58.72 105 ILE A N 1
ATOM 854 C CA . ILE A 1 105 ? -17.094 3.455 -6.013 1.00 58.72 105 ILE A CA 1
ATOM 855 C C . ILE A 1 105 ? -17.234 4.030 -7.437 1.00 58.72 105 ILE A C 1
ATOM 857 O O . ILE A 1 105 ? -16.235 4.139 -8.142 1.00 58.72 105 ILE A O 1
ATOM 861 N N . LYS A 1 106 ? -18.437 4.455 -7.860 1.00 54.62 106 LYS A N 1
ATOM 862 C CA . LYS A 1 106 ? -18.660 5.060 -9.188 1.00 54.62 106 LYS A CA 1
ATOM 863 C C . LYS A 1 106 ? -18.259 6.535 -9.288 1.00 54.62 106 LYS A C 1
ATOM 865 O O . LYS A 1 106 ? -17.992 7.012 -10.387 1.00 54.62 106 LYS A O 1
ATOM 870 N N . GLU A 1 107 ? -18.236 7.273 -8.181 1.00 54.03 107 GLU A N 1
ATOM 871 C CA . GLU A 1 107 ? -17.973 8.721 -8.182 1.00 54.03 107 GLU A CA 1
ATOM 872 C C . GLU A 1 107 ? -16.514 9.056 -7.846 1.00 54.03 107 GLU A C 1
ATOM 874 O O . GLU A 1 107 ? -15.937 9.994 -8.407 1.00 54.03 107 GLU A O 1
ATOM 879 N N . GLU A 1 108 ? -15.872 8.246 -7.000 1.00 53.03 108 GLU A N 1
ATOM 880 C CA . GLU A 1 108 ? -14.476 8.434 -6.594 1.00 53.03 108 GLU A CA 1
ATOM 881 C C . GLU A 1 108 ? -13.461 8.200 -7.730 1.00 53.03 108 GLU A C 1
ATOM 883 O O . GLU A 1 108 ? -12.309 8.625 -7.619 1.00 53.03 108 GLU A O 1
ATOM 888 N N . GLU A 1 109 ? -13.878 7.620 -8.865 1.00 54.06 109 GLU A N 1
ATOM 889 C CA . GLU A 1 109 ? -13.033 7.428 -10.057 1.00 54.06 109 GLU A CA 1
ATOM 890 C C . GLU A 1 109 ? -12.480 8.744 -10.641 1.00 54.06 109 GLU A C 1
ATOM 892 O O . GLU A 1 109 ? -11.519 8.728 -11.413 1.00 54.06 109 GLU A O 1
ATOM 897 N N . LYS A 1 110 ? -13.043 9.902 -10.265 1.00 52.16 110 LYS A N 1
ATOM 898 C CA . LYS A 1 110 ? -12.572 11.223 -10.717 1.00 52.16 110 LYS A CA 1
ATOM 899 C C . LYS A 1 110 ? -11.694 11.969 -9.716 1.00 52.16 110 LYS A C 1
ATOM 901 O O . LYS A 1 110 ? -11.054 12.944 -10.107 1.00 52.16 110 LYS A O 1
ATOM 906 N N . GLN A 1 111 ? -11.647 11.554 -8.454 1.00 53.47 111 GLN A N 1
ATOM 907 C CA . GLN A 1 111 ? -11.061 12.355 -7.380 1.00 53.47 111 GLN A CA 1
ATOM 908 C C . GLN A 1 111 ? -10.182 11.501 -6.472 1.00 53.47 111 GLN A C 1
ATOM 910 O O . GLN A 1 111 ? -10.583 11.183 -5.363 1.00 53.47 111 GLN A O 1
ATOM 915 N N . LYS A 1 112 ? -8.965 11.142 -6.889 1.00 54.69 112 LYS A N 1
ATOM 916 C CA . LYS A 1 112 ? -7.958 10.646 -5.934 1.00 54.69 112 LYS A CA 1
ATOM 917 C C . LYS A 1 112 ? -6.540 10.881 -6.454 1.00 54.69 112 LYS A C 1
ATOM 919 O O . LYS A 1 112 ? -5.995 10.102 -7.229 1.00 54.69 112 LYS A O 1
ATOM 924 N N . ALA A 1 113 ? -5.956 11.997 -6.013 1.00 52.25 113 ALA A N 1
ATOM 925 C CA . ALA A 1 113 ? -4.544 12.340 -6.204 1.00 52.25 113 ALA A CA 1
ATOM 926 C C . ALA A 1 113 ? -3.647 11.854 -5.044 1.00 52.25 113 ALA A C 1
ATOM 928 O O . ALA A 1 113 ? -2.431 11.857 -5.188 1.00 52.25 113 ALA A O 1
ATOM 929 N N . ASN A 1 114 ? -4.229 11.382 -3.931 1.00 55.28 114 ASN A N 1
ATOM 930 C CA . ASN A 1 114 ? -3.504 11.051 -2.697 1.00 55.28 114 ASN A CA 1
ATOM 931 C C . ASN A 1 114 ? -3.818 9.628 -2.207 1.00 55.28 114 ASN A C 1
ATOM 933 O O . ASN A 1 114 ? -4.266 9.427 -1.081 1.00 55.28 114 ASN A O 1
ATOM 937 N N . VAL A 1 115 ? -3.631 8.628 -3.065 1.00 61.97 115 VAL A N 1
ATOM 938 C CA . VAL A 1 115 ? -3.696 7.224 -2.645 1.00 61.97 115 VAL A CA 1
ATOM 939 C C . VAL A 1 115 ? -2.324 6.845 -2.103 1.00 61.97 115 VAL A C 1
ATOM 941 O O . VAL A 1 115 ? -1.370 6.864 -2.867 1.00 61.97 115 VAL A O 1
ATOM 944 N N . SER A 1 116 ? -2.213 6.547 -0.806 1.00 68.06 116 SER A N 1
ATOM 945 C CA . SER A 1 116 ? -0.958 6.096 -0.171 1.00 68.06 116 SER A CA 1
ATOM 946 C C . SER A 1 116 ? -0.806 4.565 -0.195 1.00 68.06 116 SER A C 1
ATOM 948 O O . SER A 1 116 ? 0.302 4.035 -0.167 1.00 68.06 116 SER A O 1
ATOM 950 N N . GLU A 1 117 ? -1.925 3.839 -0.278 1.00 80.38 117 GLU A N 1
ATOM 951 C CA . GLU A 1 117 ? -1.958 2.376 -0.192 1.00 80.38 117 GLU A CA 1
ATOM 952 C C . GLU A 1 117 ? -1.480 1.723 -1.498 1.00 80.38 117 GLU A C 1
ATOM 954 O O . GLU A 1 117 ? -1.927 2.053 -2.599 1.00 80.38 117 GLU A O 1
ATOM 959 N N . THR A 1 118 ? -0.554 0.770 -1.376 1.00 83.00 118 THR A N 1
ATOM 960 C CA . THR A 1 118 ? 0.174 0.166 -2.505 1.00 83.00 118 THR A CA 1
ATOM 961 C C . THR A 1 118 ? -0.742 -0.553 -3.496 1.00 83.00 118 THR A C 1
ATOM 963 O O . THR A 1 118 ? -0.523 -0.477 -4.704 1.00 83.00 118 THR A O 1
ATOM 966 N N . HIS A 1 119 ? -1.786 -1.226 -3.008 1.00 84.44 119 HIS A N 1
ATOM 967 C CA . HIS A 1 119 ? -2.731 -1.960 -3.851 1.00 84.44 119 HIS A CA 1
ATOM 968 C C . HIS A 1 119 ? -3.744 -1.044 -4.539 1.00 84.44 119 HIS A C 1
ATOM 970 O O . HIS A 1 119 ? -4.057 -1.267 -5.706 1.00 84.44 119 HIS A O 1
ATOM 976 N N . GLN A 1 120 ? -4.180 0.029 -3.877 1.00 85.25 120 GLN A N 1
ATOM 977 C CA . GLN A 1 120 ? -5.012 1.053 -4.512 1.00 85.25 120 GLN A CA 1
ATOM 978 C C . GLN A 1 120 ? -4.227 1.825 -5.584 1.00 85.25 120 GLN A C 1
ATOM 980 O O . GLN A 1 120 ? -4.773 2.145 -6.638 1.00 85.25 120 GLN A O 1
ATOM 985 N N . MET A 1 121 ? -2.930 2.089 -5.367 1.00 82.12 121 MET A N 1
ATOM 986 C CA . MET A 1 121 ? -2.060 2.645 -6.412 1.00 82.12 121 MET A CA 1
ATOM 987 C C . MET A 1 121 ? -1.948 1.697 -7.612 1.00 82.12 121 MET A C 1
ATOM 989 O O . MET A 1 121 ? -1.998 2.160 -8.750 1.00 82.12 121 MET A O 1
ATOM 993 N N . ALA A 1 122 ? -1.810 0.389 -7.372 1.00 85.06 122 ALA A N 1
ATOM 994 C CA . ALA A 1 122 ? -1.749 -0.613 -8.434 1.00 85.06 122 ALA A CA 1
ATOM 995 C C . ALA A 1 122 ? -3.053 -0.670 -9.246 1.00 85.06 122 ALA A C 1
ATOM 997 O O . ALA A 1 122 ? -2.994 -0.612 -10.470 1.00 85.06 122 ALA A O 1
ATOM 998 N N . GLU A 1 123 ? -4.217 -0.683 -8.587 1.00 85.75 123 GLU A N 1
ATOM 999 C CA . GLU A 1 123 ? -5.528 -0.629 -9.255 1.00 85.75 123 GLU A CA 1
ATOM 1000 C C . GLU A 1 123 ? -5.687 0.661 -10.073 1.00 85.75 123 GLU A C 1
ATOM 1002 O O . GLU A 1 123 ? -6.083 0.633 -11.238 1.00 85.75 123 GLU A O 1
ATOM 1007 N N . ALA A 1 124 ? -5.314 1.809 -9.501 1.00 85.50 124 ALA A N 1
ATOM 1008 C CA . ALA A 1 124 ? -5.363 3.085 -10.205 1.00 85.50 124 ALA A CA 1
ATOM 1009 C C . ALA A 1 124 ? -4.408 3.122 -11.410 1.00 85.50 124 ALA A C 1
ATOM 1011 O O . ALA A 1 124 ? -4.736 3.716 -12.438 1.00 85.50 124 ALA A O 1
ATOM 1012 N N . ASN A 1 125 ? -3.229 2.508 -11.300 1.00 85.62 125 ASN A N 1
ATOM 1013 C CA . ASN A 1 125 ? -2.275 2.405 -12.400 1.00 85.62 125 ASN A CA 1
ATOM 1014 C C . ASN A 1 125 ? -2.775 1.452 -13.490 1.00 85.62 125 ASN A C 1
ATOM 1016 O O . ASN A 1 125 ? -2.658 1.792 -14.663 1.00 85.62 125 ASN A O 1
ATOM 1020 N N . GLU A 1 126 ? -3.383 0.321 -13.132 1.00 85.44 126 GLU A N 1
ATOM 1021 C CA . GLU A 1 126 ? -4.001 -0.605 -14.087 1.00 85.44 126 GLU A CA 1
ATOM 1022 C C . GLU A 1 126 ? -5.130 0.088 -14.860 1.00 85.44 126 GLU A C 1
ATOM 1024 O O . GLU A 1 126 ? -5.063 0.152 -16.084 1.00 85.44 126 GLU A O 1
ATOM 1029 N N . LYS A 1 127 ? -6.060 0.768 -14.174 1.00 86.94 127 LYS A N 1
ATOM 1030 C CA . LYS A 1 127 ? -7.121 1.564 -14.822 1.00 86.94 127 LYS A CA 1
ATOM 1031 C C . LYS A 1 127 ? -6.568 2.670 -15.734 1.00 86.94 127 LYS A C 1
ATOM 1033 O O . LYS A 1 127 ? -7.093 2.917 -16.822 1.00 86.94 127 LYS A O 1
ATOM 1038 N N . LYS A 1 128 ? -5.500 3.367 -15.319 1.00 86.75 128 LYS A N 1
ATOM 1039 C CA . LYS A 1 128 ? -4.821 4.372 -16.167 1.00 86.75 128 LYS A CA 1
ATOM 1040 C C . LYS A 1 128 ? -4.202 3.724 -17.405 1.00 86.75 128 LYS A C 1
ATOM 1042 O O . LYS A 1 128 ? -4.346 4.266 -18.501 1.00 86.75 128 LYS A O 1
ATOM 1047 N N . ASN A 1 129 ? -3.544 2.581 -17.238 1.00 87.25 129 ASN A N 1
ATOM 1048 C CA . ASN A 1 129 ? -2.927 1.835 -18.327 1.00 87.25 129 ASN A CA 1
ATOM 1049 C C . ASN A 1 129 ? -3.981 1.301 -19.299 1.00 87.25 129 ASN A C 1
ATOM 1051 O O . ASN A 1 129 ? -3.798 1.446 -20.501 1.00 87.25 129 ASN A O 1
ATOM 1055 N N . GLU A 1 130 ? -5.107 0.776 -18.815 1.00 89.25 130 GLU A N 1
ATOM 1056 C CA . GLU A 1 130 ? -6.254 0.358 -19.632 1.00 89.25 130 GLU A CA 1
ATOM 1057 C C . GLU A 1 130 ? -6.834 1.525 -20.433 1.00 89.25 130 GLU A C 1
ATOM 1059 O O . GLU A 1 130 ? -7.056 1.410 -21.638 1.00 89.25 130 GLU A O 1
ATOM 1064 N N . ARG A 1 131 ? -7.005 2.693 -19.802 1.00 90.31 131 ARG A N 1
ATOM 1065 C CA . ARG A 1 131 ? -7.474 3.899 -20.495 1.00 90.31 131 ARG A CA 1
ATOM 1066 C C . ARG A 1 131 ? -6.514 4.337 -21.599 1.00 90.31 131 ARG A C 1
ATOM 1068 O O . ARG A 1 131 ? -6.962 4.712 -22.683 1.00 90.31 131 ARG A O 1
ATOM 1075 N N . LEU A 1 132 ? -5.207 4.309 -21.338 1.00 89.69 132 LEU A N 1
ATOM 1076 C CA . LEU A 1 132 ? -4.192 4.606 -22.350 1.00 89.69 132 LEU A CA 1
ATOM 1077 C C . LEU A 1 132 ? -4.194 3.549 -23.458 1.00 89.69 132 LEU A C 1
ATOM 1079 O O . LEU A 1 132 ? -4.167 3.903 -24.633 1.00 89.69 132 LEU A O 1
ATOM 1083 N N . ARG A 1 133 ? -4.294 2.268 -23.104 1.00 89.81 133 ARG A N 1
ATOM 1084 C CA . ARG A 1 133 ? -4.365 1.139 -24.036 1.00 89.81 133 ARG A CA 1
ATOM 1085 C C . ARG A 1 133 ? -5.542 1.290 -25.000 1.00 89.81 133 ARG A C 1
ATOM 1087 O O . ARG A 1 133 ? -5.345 1.201 -26.211 1.00 89.81 133 ARG A O 1
ATOM 1094 N N . ALA A 1 134 ? -6.721 1.622 -24.476 1.00 90.44 134 ALA A N 1
ATOM 1095 C CA . ALA A 1 134 ? -7.910 1.912 -25.268 1.00 90.44 134 ALA A CA 1
ATOM 1096 C C . ALA A 1 134 ? -7.720 3.151 -26.160 1.00 90.44 134 ALA A C 1
ATOM 1098 O O . ALA A 1 134 ? -8.053 3.112 -27.343 1.00 90.44 134 ALA A O 1
ATOM 1099 N N . ALA A 1 135 ? -7.130 4.231 -25.633 1.00 93.12 135 ALA A N 1
ATOM 1100 C CA . ALA A 1 135 ? -6.871 5.452 -26.401 1.00 93.12 135 ALA A CA 1
ATOM 1101 C C . ALA A 1 135 ? -5.880 5.237 -27.560 1.00 93.12 135 ALA A C 1
ATOM 1103 O O . ALA A 1 135 ? -6.052 5.816 -28.631 1.00 93.12 135 ALA A O 1
ATOM 1104 N N . PHE A 1 136 ? -4.865 4.390 -27.369 1.00 90.50 136 PHE A N 1
ATOM 1105 C CA . PHE A 1 136 ? -3.913 4.006 -28.414 1.00 90.50 136 PHE A CA 1
ATOM 1106 C C . PHE A 1 136 ? -4.435 2.899 -29.345 1.00 90.50 136 PHE A C 1
ATOM 1108 O O . PHE A 1 136 ? -3.741 2.532 -30.293 1.00 90.50 136 PHE A O 1
ATOM 1115 N N . GLY A 1 137 ? -5.642 2.370 -29.108 1.00 87.69 137 GLY A N 1
ATOM 1116 C CA . GLY A 1 137 ? -6.233 1.306 -29.922 1.00 87.69 137 GLY A CA 1
ATOM 1117 C C . GLY A 1 137 ? -5.495 -0.031 -29.812 1.00 87.69 137 GLY A C 1
ATOM 1118 O O . GLY A 1 137 ? -5.490 -0.819 -30.757 1.00 87.69 137 GLY A O 1
ATOM 1119 N N . ILE A 1 138 ? -4.833 -0.284 -28.683 1.00 87.31 138 ILE A N 1
ATOM 1120 C CA . ILE A 1 138 ? -4.158 -1.553 -28.414 1.00 87.31 138 ILE A CA 1
ATOM 1121 C C . ILE A 1 138 ? -5.216 -2.553 -27.932 1.00 87.31 138 ILE A C 1
ATOM 1123 O O . ILE A 1 138 ? -5.917 -2.299 -26.958 1.00 87.31 138 ILE A O 1
ATOM 1127 N N . SER A 1 139 ? -5.330 -3.703 -28.599 1.00 85.56 139 SER A N 1
ATOM 1128 C CA . SER A 1 139 ? -6.314 -4.736 -28.245 1.00 85.56 139 SER A CA 1
ATOM 1129 C C . SER A 1 139 ? -5.983 -5.436 -26.927 1.00 85.56 139 SER A C 1
ATOM 1131 O O . SER A 1 139 ? -4.809 -5.544 -26.567 1.00 85.56 139 SER A O 1
ATOM 1133 N N . ASP A 1 140 ? -6.991 -5.984 -26.239 1.00 85.06 140 ASP A N 1
ATOM 1134 C CA . ASP A 1 140 ? -6.825 -6.736 -24.980 1.00 85.06 140 ASP A CA 1
ATOM 1135 C C . ASP A 1 140 ? -5.995 -8.019 -25.132 1.00 85.06 140 ASP A C 1
ATOM 1137 O O . ASP A 1 140 ? -5.281 -8.429 -24.216 1.00 85.06 140 ASP A O 1
ATOM 1141 N N . SER A 1 141 ? -5.990 -8.592 -26.335 1.00 84.81 141 SER A N 1
ATOM 1142 C CA . SER A 1 141 ? -5.162 -9.739 -26.721 1.00 84.81 141 SER A CA 1
ATOM 1143 C C . SER A 1 141 ? -3.707 -9.384 -27.065 1.00 84.81 141 SER A C 1
ATOM 1145 O O . SER A 1 141 ? -2.941 -10.269 -27.453 1.00 84.81 141 SER A O 1
ATOM 1147 N N . TYR A 1 142 ? -3.323 -8.103 -27.007 1.00 84.12 142 TYR A N 1
ATOM 1148 C CA . TYR A 1 142 ? -1.952 -7.676 -27.285 1.00 84.12 142 TYR A CA 1
ATOM 1149 C C . TYR A 1 142 ? -0.981 -8.263 -26.253 1.00 84.12 142 TYR A C 1
ATOM 1151 O O . TYR A 1 142 ? -1.148 -8.074 -25.050 1.00 84.12 142 TYR A O 1
ATOM 1159 N N . VAL A 1 143 ? 0.037 -8.971 -26.747 1.00 82.50 143 VAL A N 1
ATOM 1160 C CA . VAL A 1 143 ? 1.122 -9.543 -25.941 1.00 82.50 143 VAL A CA 1
ATOM 1161 C C . VAL A 1 143 ? 2.390 -8.769 -26.261 1.00 82.50 143 VAL A C 1
ATOM 1163 O O . VAL A 1 143 ? 2.754 -8.646 -27.435 1.00 82.50 143 VAL A O 1
ATOM 1166 N N . ASP A 1 144 ? 3.054 -8.253 -25.233 1.00 79.31 144 ASP A N 1
ATOM 1167 C CA . ASP A 1 144 ? 4.298 -7.518 -25.416 1.00 79.31 144 ASP A CA 1
ATOM 1168 C C . ASP A 1 144 ? 5.384 -8.401 -26.061 1.00 79.31 144 ASP A C 1
ATOM 1170 O O . ASP A 1 144 ? 5.412 -9.617 -25.877 1.00 79.31 144 ASP A O 1
ATOM 1174 N N . GLY A 1 145 ? 6.213 -7.812 -26.920 1.00 79.81 145 GLY A N 1
ATOM 1175 C CA . GLY A 1 145 ? 7.202 -8.531 -27.737 1.00 79.81 145 GLY A CA 1
ATOM 1176 C C . GLY A 1 145 ? 6.652 -9.250 -28.981 1.00 79.81 145 GLY A C 1
ATOM 1177 O O . GLY A 1 145 ? 7.406 -9.482 -29.925 1.00 79.81 145 GLY A O 1
ATOM 1178 N N . SER A 1 146 ? 5.340 -9.503 -29.077 1.00 80.38 146 SER A N 1
ATOM 1179 C CA . SER A 1 146 ? 4.753 -10.222 -30.229 1.00 80.38 146 SER A CA 1
ATOM 1180 C C . SER A 1 146 ? 4.658 -9.406 -31.531 1.00 80.38 146 SER A C 1
ATOM 1182 O O . SER A 1 146 ? 4.272 -9.917 -32.583 1.00 80.38 146 SER A O 1
ATOM 1184 N N . SER A 1 147 ? 5.051 -8.130 -31.495 1.00 76.69 147 SER A N 1
ATOM 1185 C CA . SER A 1 147 ? 5.119 -7.236 -32.664 1.00 76.69 147 SER A CA 1
ATOM 1186 C C . SER A 1 147 ? 6.240 -7.598 -33.655 1.00 76.69 147 SER A C 1
ATOM 1188 O O . SER A 1 147 ? 6.214 -7.177 -34.823 1.00 76.69 147 SER A O 1
ATOM 1190 N N . PHE A 1 148 ? 7.229 -8.377 -33.207 1.00 79.88 148 PHE A N 1
ATOM 1191 C CA . PHE A 1 148 ? 8.319 -8.874 -34.048 1.00 79.88 148 PHE A CA 1
ATOM 1192 C C . PHE A 1 148 ? 8.011 -10.224 -34.708 1.00 79.88 148 PHE A C 1
ATOM 1194 O O . PHE A 1 148 ? 8.716 -10.591 -35.647 1.00 79.88 148 PHE A O 1
ATOM 1201 N N . ASP A 1 149 ? 6.932 -10.910 -34.311 1.00 83.19 149 ASP A N 1
ATOM 1202 C CA . ASP A 1 149 ? 6.535 -12.188 -34.901 1.00 83.19 149 ASP A CA 1
ATOM 1203 C C . ASP A 1 149 ? 6.018 -11.993 -36.342 1.00 83.19 149 ASP A C 1
ATOM 1205 O O . ASP A 1 149 ? 4.971 -11.358 -36.549 1.00 83.19 149 ASP A O 1
ATOM 1209 N N . PRO A 1 150 ? 6.684 -12.567 -37.367 1.00 82.06 150 PRO A N 1
ATOM 1210 C CA . PRO A 1 150 ? 6.309 -12.365 -38.769 1.00 82.06 150 PRO A CA 1
ATOM 1211 C C . PRO A 1 150 ? 4.871 -12.807 -39.073 1.00 82.06 150 PRO A C 1
ATOM 1213 O O . PRO A 1 150 ? 4.134 -12.117 -39.781 1.00 82.06 150 PRO A O 1
ATOM 1216 N N . ASN A 1 151 ? 4.445 -13.921 -38.472 1.00 83.00 151 ASN A N 1
ATOM 1217 C CA . ASN A 1 151 ? 3.120 -14.508 -38.677 1.00 83.00 151 ASN A CA 1
ATOM 1218 C C . ASN A 1 151 ? 1.999 -13.614 -38.119 1.00 83.00 151 ASN A C 1
ATOM 1220 O O . ASN A 1 151 ? 0.980 -13.407 -38.779 1.00 83.00 151 ASN A O 1
ATOM 1224 N N . ARG A 1 152 ? 2.194 -13.022 -36.932 1.00 79.38 152 ARG A N 1
ATOM 1225 C CA . ARG A 1 152 ? 1.221 -12.087 -36.339 1.00 79.38 152 ARG A CA 1
ATOM 1226 C C . ARG A 1 152 ? 1.170 -10.763 -37.089 1.00 79.38 152 ARG A C 1
ATOM 1228 O O . ARG A 1 152 ? 0.090 -10.195 -37.236 1.00 79.38 152 ARG A O 1
ATOM 1235 N N . ARG A 1 153 ? 2.304 -10.279 -37.602 1.00 79.81 153 ARG A N 1
ATOM 1236 C CA . ARG A 1 153 ? 2.339 -9.065 -38.431 1.00 79.81 153 ARG A CA 1
ATOM 1237 C C . ARG A 1 153 ? 1.519 -9.237 -39.708 1.00 79.81 153 ARG A C 1
ATOM 1239 O O . ARG A 1 153 ? 0.734 -8.350 -40.036 1.00 79.81 153 ARG A O 1
ATOM 1246 N N . ALA A 1 154 ? 1.666 -10.374 -40.389 1.00 81.06 154 ALA A N 1
ATOM 1247 C CA . ALA A 1 154 ? 0.879 -10.689 -41.579 1.00 81.06 154 ALA A CA 1
ATOM 1248 C C . ALA A 1 154 ? -0.625 -10.779 -41.263 1.00 81.06 154 ALA A C 1
ATOM 1250 O O . ALA A 1 154 ? -1.432 -10.179 -41.971 1.00 81.06 154 ALA A O 1
ATOM 1251 N N . ALA A 1 155 ? -0.998 -11.443 -40.162 1.00 82.69 155 ALA A N 1
ATOM 1252 C CA . ALA A 1 155 ? -2.392 -11.557 -39.727 1.00 82.69 155 ALA A CA 1
ATOM 1253 C C . ALA A 1 155 ? -3.026 -10.193 -39.390 1.00 82.69 155 ALA A C 1
ATOM 1255 O O . ALA A 1 155 ? -4.116 -9.886 -39.869 1.00 82.69 155 ALA A O 1
ATOM 1256 N N . ASN A 1 156 ? -2.327 -9.339 -38.634 1.00 80.94 156 ASN A N 1
ATOM 1257 C CA . ASN A 1 156 ? -2.801 -7.988 -38.314 1.00 80.94 156 ASN A CA 1
ATOM 1258 C C . ASN A 1 156 ? -2.912 -7.099 -39.564 1.00 80.94 156 ASN A C 1
ATOM 1260 O O . ASN A 1 156 ? -3.859 -6.324 -39.686 1.00 80.94 156 ASN A O 1
ATOM 1264 N N . ALA A 1 157 ? -1.975 -7.213 -40.512 1.00 82.25 157 ALA A N 1
ATOM 1265 C CA . ALA A 1 157 ? -2.042 -6.481 -41.776 1.00 82.25 157 ALA A CA 1
ATOM 1266 C C . ALA A 1 157 ? -3.249 -6.916 -42.625 1.00 82.25 157 ALA A C 1
ATOM 1268 O O . ALA A 1 157 ? -3.959 -6.060 -43.154 1.00 82.25 157 ALA A O 1
ATOM 1269 N N . ALA A 1 158 ? -3.520 -8.223 -42.702 1.00 82.88 158 ALA A N 1
ATOM 1270 C CA . ALA A 1 158 ? -4.681 -8.764 -43.403 1.00 82.88 158 ALA A CA 1
ATOM 1271 C C . ALA A 1 158 ? -6.006 -8.343 -42.742 1.00 82.88 158 ALA A C 1
ATOM 1273 O O . ALA A 1 158 ? -6.917 -7.892 -43.435 1.00 82.88 158 ALA A O 1
ATOM 1274 N N . ALA A 1 159 ? -6.102 -8.409 -41.409 1.00 83.12 159 ALA A N 1
ATOM 1275 C CA . ALA A 1 159 ? -7.282 -7.959 -40.666 1.00 83.12 159 ALA A CA 1
ATOM 1276 C C . ALA A 1 159 ? -7.567 -6.466 -40.902 1.00 83.12 159 ALA A C 1
ATOM 1278 O O . ALA A 1 159 ? -8.697 -6.084 -41.201 1.00 83.12 159 ALA A O 1
ATOM 1279 N N . LYS A 1 160 ? -6.522 -5.628 -40.884 1.00 82.44 160 LYS A N 1
ATOM 1280 C CA . LYS A 1 1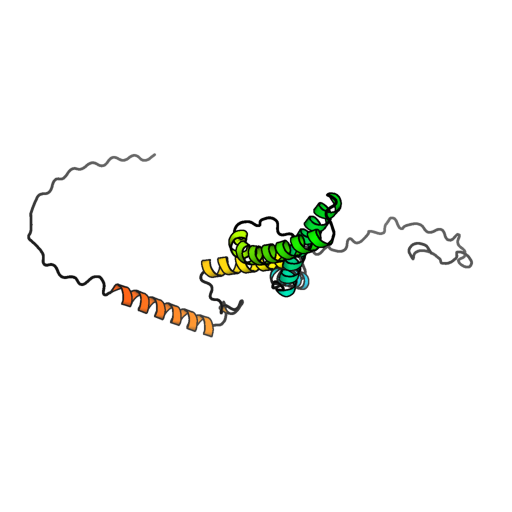60 ? -6.642 -4.189 -41.152 1.00 82.44 160 LYS A CA 1
ATOM 1281 C C . LYS A 1 160 ? -7.081 -3.896 -42.592 1.00 82.44 160 LYS A C 1
ATOM 1283 O O . LYS A 1 160 ? -7.850 -2.965 -42.817 1.00 82.44 160 LYS A O 1
ATOM 1288 N N . GLN A 1 161 ? -6.622 -4.683 -43.568 1.00 81.81 161 GLN A N 1
ATOM 1289 C CA . GLN A 1 161 ? -7.082 -4.578 -44.960 1.00 81.81 161 GLN A CA 1
ATOM 1290 C C . GLN A 1 161 ? -8.560 -4.965 -45.103 1.00 81.81 161 GLN A C 1
ATOM 1292 O O . GLN A 1 161 ? -9.306 -4.268 -45.789 1.00 81.81 161 GLN A O 1
ATOM 1297 N N . GLN A 1 162 ? -9.003 -6.029 -44.428 1.00 80.69 162 GLN A N 1
ATOM 1298 C CA . GLN A 1 162 ? -10.409 -6.446 -44.428 1.00 80.69 162 GLN A CA 1
ATOM 1299 C C . GLN A 1 162 ? -11.320 -5.405 -43.766 1.00 80.69 162 GLN A C 1
ATOM 1301 O O . GLN A 1 162 ? -12.392 -5.108 -44.292 1.00 80.69 162 GLN A O 1
ATOM 1306 N N . GLU A 1 163 ? -10.905 -4.816 -42.643 1.00 80.44 163 GLU A N 1
ATOM 1307 C CA . GLU A 1 163 ? -11.646 -3.722 -42.007 1.00 80.44 163 GLU A CA 1
ATOM 1308 C C . GLU A 1 163 ? -11.748 -2.497 -42.914 1.00 80.44 163 GLU A C 1
ATOM 1310 O O . GLU A 1 163 ? -12.833 -1.939 -43.049 1.00 80.44 163 GLU A O 1
ATOM 1315 N N . GLN A 1 164 ? -10.665 -2.108 -43.597 1.00 79.00 164 GLN A N 1
ATOM 1316 C CA . GLN A 1 164 ? -10.710 -1.009 -44.565 1.00 79.00 164 GLN A CA 1
ATOM 1317 C C . GLN A 1 164 ? -11.691 -1.300 -45.703 1.00 79.00 164 GLN A C 1
ATOM 1319 O O . GLN A 1 164 ? -12.514 -0.447 -46.015 1.00 79.00 164 GLN A O 1
ATOM 1324 N N . GLN A 1 165 ? -11.664 -2.502 -46.286 1.00 78.62 165 GLN A N 1
ATOM 1325 C CA . GLN A 1 165 ? -12.609 -2.886 -47.342 1.00 78.62 165 GLN A CA 1
ATOM 1326 C C . GLN A 1 165 ? -14.068 -2.821 -46.864 1.00 78.62 165 GLN A C 1
ATOM 1328 O O . GLN A 1 165 ? -14.914 -2.279 -47.572 1.00 78.62 165 GLN A O 1
ATOM 1333 N N . LYS A 1 166 ? -14.358 -3.292 -45.642 1.00 77.31 166 LYS A N 1
ATOM 1334 C CA . LYS A 1 166 ? -15.698 -3.184 -45.039 1.00 77.31 166 LYS A CA 1
ATOM 1335 C C . LYS A 1 166 ? -16.115 -1.728 -44.812 1.00 77.31 166 LYS A C 1
ATOM 1337 O O . LYS A 1 166 ? -17.247 -1.369 -45.122 1.00 77.31 166 LYS A O 1
ATOM 1342 N N . GLN A 1 167 ? -15.205 -0.883 -44.328 1.00 71.19 167 GLN A N 1
ATOM 1343 C CA . GLN A 1 167 ? -15.452 0.552 -44.148 1.00 71.19 167 GLN A CA 1
ATOM 1344 C C . GLN A 1 167 ? -15.766 1.244 -45.484 1.00 71.19 167 GLN A C 1
ATOM 1346 O O . GLN A 1 167 ? -16.738 1.989 -45.556 1.00 71.19 167 GLN A O 1
ATOM 1351 N N . TYR A 1 168 ? -15.020 0.953 -46.556 1.00 67.69 168 TYR A N 1
ATOM 1352 C CA . TYR A 1 168 ? -15.312 1.493 -47.891 1.00 67.69 168 TYR A CA 1
ATOM 1353 C C . TYR A 1 168 ? -16.662 1.004 -48.435 1.00 67.69 168 TYR A C 1
ATOM 1355 O O . TYR A 1 168 ? -17.434 1.816 -48.939 1.00 67.69 168 TYR A O 1
ATOM 1363 N N . SER A 1 169 ? -17.000 -0.278 -48.258 1.00 70.56 169 SER A N 1
ATOM 1364 C CA . SER A 1 169 ? -18.289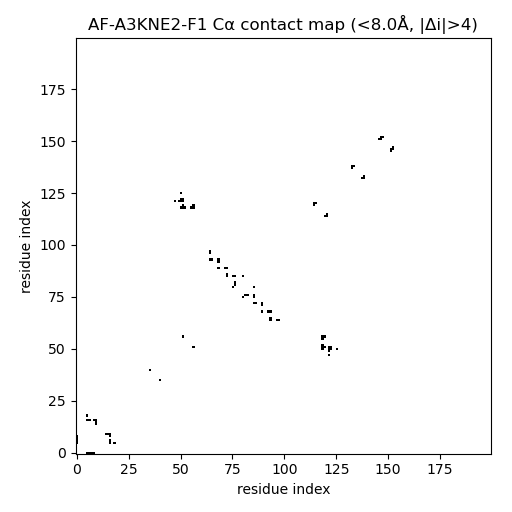 -0.823 -48.714 1.00 70.56 169 SER A CA 1
ATOM 1365 C C . SER A 1 169 ? -19.506 -0.199 -48.020 1.00 70.56 169 SER A C 1
ATOM 1367 O O . SER A 1 169 ? -20.571 -0.107 -48.618 1.00 70.56 169 SER A O 1
ATOM 1369 N N . LEU A 1 170 ? -19.354 0.283 -46.780 1.00 59.09 170 LEU A N 1
ATOM 1370 C CA . LEU A 1 170 ? -20.444 0.919 -46.033 1.00 59.09 170 LEU A CA 1
ATOM 1371 C C . LEU A 1 170 ? -20.717 2.366 -46.488 1.00 59.09 170 LEU A C 1
ATOM 1373 O O . LEU A 1 170 ? -21.787 2.906 -46.215 1.00 59.09 170 LEU A O 1
ATOM 1377 N N . VAL A 1 171 ? -19.758 3.007 -47.167 1.00 61.16 171 VAL A N 1
ATOM 1378 C CA . VAL A 1 171 ? -19.862 4.404 -47.624 1.00 61.16 171 VAL A CA 1
ATOM 1379 C C . VAL A 1 171 ? -20.499 4.510 -49.018 1.00 61.16 171 VAL A C 1
ATOM 1381 O O . VAL A 1 171 ? -21.116 5.533 -49.320 1.00 61.16 171 VAL A O 1
ATOM 1384 N N . GLU A 1 172 ? -20.419 3.467 -49.852 1.00 56.69 172 GLU A N 1
ATOM 1385 C CA . GLU A 1 172 ? -20.858 3.532 -51.258 1.00 56.69 172 GLU A CA 1
ATOM 1386 C C . GLU A 1 172 ? -22.385 3.619 -51.469 1.00 56.69 172 GLU A C 1
ATOM 1388 O O . GLU A 1 172 ? -22.808 4.091 -52.523 1.00 56.69 172 GLU A O 1
ATOM 1393 N N . ASP A 1 173 ? -23.225 3.307 -50.474 1.00 54.34 173 ASP A N 1
ATOM 1394 C CA . ASP A 1 173 ? -24.691 3.254 -50.659 1.00 54.34 173 ASP A CA 1
ATOM 1395 C C . ASP A 1 173 ? -25.490 4.476 -50.150 1.00 54.34 173 ASP A C 1
ATOM 1397 O O . ASP A 1 173 ? -26.717 4.504 -50.248 1.00 54.34 173 ASP A O 1
ATOM 1401 N N . SER A 1 174 ? -24.843 5.548 -49.669 1.00 51.28 174 SER A N 1
ATOM 1402 C CA . SER A 1 174 ? -25.558 6.760 -49.193 1.00 51.28 174 SER A CA 1
ATOM 1403 C C . SER A 1 174 ? -25.687 7.901 -50.222 1.00 51.28 174 SER A C 1
ATOM 1405 O O . SER A 1 174 ? -26.265 8.946 -49.924 1.00 51.28 174 SER A O 1
ATOM 1407 N N . GLY A 1 175 ? -25.189 7.714 -51.452 1.00 50.81 175 GLY A N 1
ATOM 1408 C CA . GLY A 1 175 ? -25.089 8.770 -52.474 1.00 50.81 175 GLY A CA 1
ATOM 1409 C C . GLY A 1 175 ? -25.979 8.628 -53.714 1.00 50.81 175 GLY A C 1
ATOM 1410 O O . GLY A 1 175 ? -25.884 9.460 -54.614 1.00 50.81 175 GLY A O 1
ATOM 1411 N N . SER A 1 176 ? -26.841 7.612 -53.805 1.00 48.75 176 SER A N 1
ATOM 1412 C CA . SER A 1 176 ? -27.657 7.374 -55.008 1.00 48.75 176 SER A CA 1
ATOM 1413 C C . SER A 1 176 ? -29.102 7.853 -54.833 1.00 48.75 176 SER A C 1
ATOM 1415 O O . SER A 1 176 ? -30.049 7.072 -54.885 1.00 48.75 176 SER A O 1
ATOM 1417 N N . SER A 1 177 ? -29.297 9.165 -54.652 1.00 44.84 177 SER A N 1
ATOM 1418 C CA . SER A 1 177 ? -30.584 9.796 -54.976 1.00 44.84 177 SER A CA 1
ATOM 1419 C C . SER A 1 177 ? -30.430 10.697 -56.202 1.00 44.84 177 SER A C 1
ATOM 1421 O O . SER A 1 177 ? -29.744 11.716 -56.223 1.00 44.84 177 SER A O 1
ATOM 1423 N N . ARG A 1 178 ? -31.054 10.216 -57.278 1.00 51.34 178 ARG A N 1
ATOM 1424 C CA . ARG A 1 178 ? -31.273 10.857 -58.574 1.00 51.34 178 ARG A CA 1
ATOM 1425 C C . ARG A 1 178 ? -31.830 12.277 -58.394 1.00 51.34 178 ARG A C 1
ATOM 1427 O O . ARG A 1 178 ? -32.845 12.449 -57.728 1.00 51.34 178 ARG A O 1
ATOM 1434 N N . SER A 1 179 ? -31.289 13.260 -59.110 1.00 38.31 179 SER A N 1
ATOM 1435 C CA . SER A 1 179 ? -32.074 14.414 -59.580 1.00 38.31 179 SER A CA 1
ATOM 1436 C C . SER A 1 179 ? -31.467 14.987 -60.870 1.00 38.31 179 SER A C 1
ATOM 1438 O O . SER A 1 179 ? -30.255 15.210 -60.917 1.00 38.31 179 SER A O 1
ATOM 1440 N N . PRO A 1 180 ? -32.260 15.176 -61.945 1.00 51.66 180 PRO A N 1
ATOM 1441 C CA . PRO A 1 180 ? -31.767 15.610 -63.247 1.00 51.66 180 PRO A CA 1
ATOM 1442 C C . PRO A 1 180 ? -31.574 17.134 -63.297 1.00 51.66 180 PRO A C 1
ATOM 1444 O O . PRO A 1 180 ? -32.257 17.903 -62.627 1.00 51.66 180 PRO A O 1
ATOM 1447 N N . SER A 1 181 ? -30.612 17.559 -64.110 1.00 43.19 181 SER A N 1
ATOM 1448 C CA . SER A 1 181 ? -30.136 18.937 -64.280 1.00 43.19 181 SER A CA 1
ATOM 1449 C C . SER A 1 181 ? -31.217 19.955 -64.688 1.00 43.19 181 SER A C 1
ATOM 1451 O O . SER A 1 181 ? -32.147 19.594 -65.409 1.00 43.19 181 SER A O 1
ATOM 1453 N N . PRO A 1 182 ? -30.975 21.264 -64.453 1.00 43.81 182 PRO A N 1
ATOM 1454 C CA . PRO A 1 182 ? -31.431 22.281 -65.396 1.00 43.81 182 PRO A CA 1
ATOM 1455 C C . PRO A 1 182 ? -30.326 23.248 -65.866 1.00 43.81 182 PRO A C 1
ATOM 1457 O O . PRO A 1 182 ? -29.589 23.857 -65.098 1.00 43.81 182 PRO A O 1
ATOM 1460 N N . ALA A 1 183 ? -30.270 23.352 -67.194 1.00 42.78 183 ALA A N 1
ATOM 1461 C CA . ALA A 1 183 ? -29.981 24.495 -68.061 1.00 42.78 183 ALA A CA 1
ATOM 1462 C C . ALA A 1 183 ? -28.936 25.582 -67.691 1.00 42.78 183 ALA A C 1
ATOM 1464 O O . ALA A 1 183 ? -29.065 26.389 -66.777 1.00 42.78 183 ALA A O 1
ATOM 1465 N N . LYS A 1 184 ? -27.978 25.692 -68.623 1.00 48.72 184 LYS A N 1
ATOM 1466 C CA . LYS A 1 184 ? -27.115 26.823 -69.011 1.00 48.72 184 LYS A CA 1
ATOM 1467 C C . LYS A 1 184 ? -27.637 28.232 -68.655 1.00 48.72 184 LYS A C 1
ATOM 1469 O O . LYS A 1 184 ? -28.647 28.668 -69.197 1.00 48.72 184 LYS A O 1
ATOM 1474 N N . HIS A 1 185 ? -26.792 29.037 -67.999 1.00 40.44 185 HIS A N 1
ATOM 1475 C CA . HIS A 1 185 ? -26.801 30.495 -68.169 1.00 40.44 185 HIS A CA 1
ATOM 1476 C C . HIS A 1 185 ? -25.380 31.066 -68.337 1.00 40.44 185 HIS A C 1
ATOM 1478 O O . HIS A 1 185 ? -24.521 30.975 -67.466 1.00 40.44 185 HIS A O 1
ATOM 1484 N N . LYS A 1 186 ? -25.132 31.669 -69.508 1.00 47.25 186 LYS A N 1
ATOM 1485 C CA . LYS A 1 186 ? -23.928 32.446 -69.855 1.00 47.25 186 LYS A CA 1
ATOM 1486 C C . LYS A 1 186 ? -23.849 33.724 -69.002 1.00 47.25 186 LYS A C 1
ATOM 1488 O O . LYS A 1 186 ? -24.855 34.427 -68.946 1.00 47.25 186 LYS A O 1
ATOM 1493 N N . LYS A 1 187 ? -22.651 34.131 -68.532 1.00 42.56 187 LYS A N 1
ATOM 1494 C CA . LYS A 1 187 ? -22.195 35.550 -68.549 1.00 42.56 187 LYS A CA 1
ATOM 1495 C C . LYS A 1 187 ? -20.700 35.765 -68.198 1.00 42.56 187 LYS A C 1
ATOM 1497 O O . LYS A 1 187 ? -20.271 35.655 -67.063 1.00 42.56 187 LYS A O 1
ATOM 1502 N N . LYS A 1 188 ? -19.958 36.153 -69.246 1.00 43.16 188 LYS A N 1
ATOM 1503 C CA . LYS A 1 188 ? -18.907 37.195 -69.372 1.00 43.16 188 LYS A CA 1
ATOM 1504 C C . LYS A 1 188 ? -17.767 37.350 -68.331 1.00 43.16 188 LYS A C 1
ATOM 1506 O O . LYS A 1 188 ? -17.911 37.979 -67.293 1.00 43.16 188 LYS A O 1
ATOM 1511 N N . LYS A 1 189 ? -16.562 37.012 -68.820 1.00 45.47 189 LYS A N 1
ATOM 1512 C CA . LYS A 1 189 ? -15.258 37.723 -68.736 1.00 45.47 189 LYS A CA 1
ATOM 1513 C C . LYS A 1 189 ? -15.295 39.164 -68.167 1.00 45.47 189 LYS A C 1
ATOM 1515 O O . LYS A 1 189 ? -15.882 40.045 -68.794 1.00 45.47 189 LYS A O 1
ATOM 1520 N N . LYS A 1 190 ? -14.456 39.452 -67.157 1.00 43.97 190 LYS A N 1
ATOM 1521 C CA . LYS A 1 190 ? -13.725 40.735 -67.027 1.00 43.97 190 LYS A CA 1
ATOM 1522 C C . LYS A 1 190 ? -12.335 40.541 -66.393 1.00 43.97 190 LYS A C 1
ATOM 1524 O O . LYS A 1 190 ? -12.192 40.040 -65.288 1.00 43.97 190 LYS A O 1
ATOM 1529 N N . ARG A 1 191 ? -11.309 40.959 -67.145 1.00 42.88 191 ARG A N 1
ATOM 1530 C CA . ARG A 1 191 ? -9.891 41.115 -66.761 1.00 42.88 191 ARG A CA 1
ATOM 1531 C C . ARG A 1 191 ? -9.713 42.305 -65.803 1.00 42.88 191 ARG A C 1
ATOM 1533 O O . ARG A 1 191 ? -10.354 43.325 -66.035 1.00 42.88 191 ARG A O 1
ATOM 1540 N N . LYS A 1 192 ? -8.732 42.229 -64.888 1.00 45.44 192 LYS A N 1
ATOM 1541 C CA . LYS A 1 192 ? -7.735 43.278 -64.513 1.00 45.44 192 LYS A CA 1
ATOM 1542 C C . LYS A 1 192 ? -6.851 42.708 -63.381 1.00 45.44 192 LYS A C 1
ATOM 1544 O O . LYS A 1 192 ? -7.337 42.468 -62.295 1.00 45.44 192 LYS A O 1
ATOM 1549 N N . LYS A 1 193 ? -5.626 42.231 -63.639 1.00 43.16 193 LYS A N 1
ATOM 1550 C CA . LYS A 1 193 ? -4.343 42.971 -63.704 1.00 43.16 193 LYS A CA 1
ATOM 1551 C C . LYS A 1 193 ? -4.093 43.860 -62.466 1.00 43.16 193 LYS A C 1
ATOM 1553 O O . LYS A 1 193 ? -4.579 44.984 -62.453 1.00 43.16 193 LYS A O 1
ATOM 1558 N N . LYS A 1 194 ? -3.231 43.420 -61.533 1.00 44.56 194 LYS A N 1
ATOM 1559 C CA . LYS A 1 194 ? -1.988 44.133 -61.144 1.00 44.56 194 LYS A CA 1
ATOM 1560 C C . LYS A 1 194 ? -1.152 43.372 -60.097 1.00 44.56 194 LYS A C 1
ATOM 1562 O O . LYS A 1 194 ? -1.556 43.175 -58.963 1.00 44.56 194 LYS A O 1
ATOM 1567 N N . ARG A 1 195 ? 0.069 43.033 -60.527 1.00 46.16 195 ARG A N 1
ATOM 1568 C CA . ARG A 1 195 ? 1.271 42.766 -59.722 1.00 46.16 195 ARG A CA 1
ATOM 1569 C C . ARG A 1 195 ? 1.628 43.999 -58.881 1.00 46.16 195 ARG A C 1
ATOM 1571 O O . ARG A 1 195 ? 1.601 45.099 -59.429 1.00 46.16 195 ARG A O 1
ATOM 1578 N N . LYS A 1 196 ? 2.101 43.792 -57.649 1.00 49.44 196 LYS A N 1
ATOM 1579 C CA . LYS A 1 196 ? 3.217 44.514 -56.989 1.00 49.44 196 LYS A CA 1
ATOM 1580 C C . LYS A 1 196 ? 3.575 43.712 -55.724 1.00 49.44 196 LYS A C 1
ATOM 1582 O O . LYS A 1 196 ? 2.793 43.669 -54.793 1.00 49.44 196 LYS A O 1
ATOM 1587 N N . LYS A 1 197 ? 4.580 42.829 -55.775 1.00 47.00 197 LYS A N 1
ATOM 1588 C CA . LYS A 1 197 ? 5.962 43.079 -55.305 1.00 47.00 197 LYS A CA 1
ATOM 1589 C C . LYS A 1 197 ? 6.012 43.856 -53.979 1.00 47.00 197 LYS A C 1
ATOM 1591 O O . LYS A 1 197 ? 5.886 45.076 -54.001 1.00 47.00 197 LYS A O 1
ATOM 1596 N N . LYS A 1 198 ? 6.375 43.164 -52.896 1.00 47.84 198 LYS A N 1
ATOM 1597 C CA . LYS A 1 198 ? 7.353 43.659 -51.918 1.00 47.84 198 LYS A CA 1
ATOM 1598 C C . LYS A 1 198 ? 8.079 42.469 -51.276 1.00 47.84 198 LYS A C 1
ATOM 1600 O O . LYS A 1 198 ? 7.503 41.724 -50.501 1.00 47.84 198 LYS A O 1
ATOM 1605 N N . LYS A 1 199 ? 9.334 42.290 -51.701 1.00 46.88 199 LYS A N 1
ATOM 1606 C CA . LYS A 1 199 ? 10.421 41.719 -50.903 1.00 46.88 199 LYS A CA 1
ATOM 1607 C C . LYS A 1 199 ? 10.952 42.863 -50.039 1.00 46.88 199 LYS A C 1
ATOM 1609 O O . LYS A 1 199 ? 11.301 43.898 -50.613 1.00 46.88 199 LYS A O 1
ATOM 1614 N N . LYS A 1 200 ? 11.032 42.663 -48.735 1.00 43.56 200 LYS A N 1
ATOM 1615 C CA . LYS A 1 200 ? 12.255 42.741 -47.928 1.00 43.56 200 LYS A CA 1
ATOM 1616 C C . LYS A 1 200 ? 11.888 42.280 -46.531 1.00 43.56 200 LYS A C 1
ATOM 1618 O O . LYS A 1 200 ? 10.854 42.775 -46.040 1.00 43.56 200 LYS A O 1
#

InterPro domains:
  IPR013170 mRNA splicing factor Cwf21 domain [PF08312] (57-100)
  IPR013170 mRNA splicing factor Cwf21 domain [SM01115] (57-102)
  IPR047490 Serine/arginine repetitive matrix protein 2, cwf21 domain [cd21375] (38-101)
  IPR052109 Serine/Arginine Repetitive Matrix Domain-Containing Protein [PTHR34755] (1-196)

Secondary structure (DSSP, 8-state):
-BTTBS-S-STTTTS----PPPSS----------SPPHHHHHHHHHHHSPPPPHHHHHHHHHHHHHHHHHHHHHHHHHTT--HHHHHHHHHHHHHHHHHHHHHHTTTGGG--S---SHHHHHHHHHHHHHHHHHHTT--TT--TTGGG-HHHHHHHHHHHHHHHHHHHHHHTTS--------------------------

Sequence (200 aa):
MYNGIGLTTPRGSGTNGYVQRNLSSVRHKKDRTDYKSEEELKKLENLLMKKPNQDILDHERKRKVELKCLELEEMMAEQGYNDAEIQEKVATFRLMLQEKDLTQIKEEEKQKANVSETHQMAEANEKKNERLRAAFGISDSYVDGSSFDPNRRAANAAAKQQEQQKQYSLVEDSGSSRSPSPAKHKKKKKRKKKRKKKKK

Organism: Xenopus laevis (NCBI:txid8355)